Protein AF-I0V8N3-F1 (afdb_monomer)

Radius of gyration: 22.94 Å; Cα contacts (8 Å, |Δi|>4): 683; chains: 1; bounding box: 60×32×67 Å

Sequence (340 aa):
MADTYSPMRELNQLKEFYDTQDDPFAVGFEMPGYGENCYTDPEPELAERLVYFAHANSSGSLYGIWRKDDRDDLATLPVVAAGDEGGLHLVARDFLAFLQLLASLPIDAEPYLGWDFLDVNDGHDPVDNTPYLTWLARTFDLAPVAEWEDLVNAAQEELGREWAAWIHPIVPDAVWSPVHELNQLATLDDSCAGDLATGFCLNRDYGDAGKATNPDLTADLVPFATNHDTATVFALWCRDGGAASADAPVVALGTEEGAHVIARDLREFLEVIAGLTRTGIRCDHTGVVLCDGEPARNHGAFVAWLERAHGLRPATDPATVIATAHTELGAPFATGRLRH

Mean predicted aligned error: 5.92 Å

Secondary structure (DSSP, 8-state):
-PPPS-S-HHHHHHHHHHTT-SS-SSTT-B---TT--SS--S-HHHHHHEEEEEESSTTS-EEEEE--S--S-GGGS-EEEE-TTS-EEEEESSHHHHHHHHHHS-TT-EEEE-SS-EEEE--SPPP--HHHHHHHHHHH-----S-THHHHHHHHHHHHHHHHHHHTTT-GGGSS-SSHHHHHHHHHHHHHTS-SBTTEEE-SSTT--GGGS-GGG-TTEEEEEEETTTTEEEEEE-GGGPPP-TTSPEEEE-TTS-EEEEESSHHHHHHHHHH-SSEEEEEETTEEEEEE-PPPTTHHHHHHHHHHHH-----S-HHHHHHHHHHHHHHHHHHHHTT-

Organism: NCBI:txid882086

Nearest PDB structures (foldseek):
  6m3h-assembly1_A  TM=5.314E-01  e=1.637E+00  Mus musculus
  6tx2-assembly1_A  TM=4.408E-01  e=1.169E+00  Homo sapiens
  6m3i-assembly1_A  TM=4.105E-01  e=1.383E+00  Homo sapiens
  6tx3-assembly1_A  TM=4.194E-01  e=2.049E+00  Homo sapiens
  6m3g-assembly1_A  TM=4.493E-01  e=4.018E+00  Homo sapiens

Foldseek 3Di:
DPDQQDPAPVLSLVVVLVVPDPDDLAAAKAFPGWQPPPDPPPFVLCSVFWIWGITQHDVGKTKTFGCLDDDPHSQQTWIWIADPQGAIAGQARGNLLVLLLRQADFQAWTWDDDLLDIDTDGDHDGDNNVSSQVSSCVPPVDHHDNHSVVRSLVNCLVCVLVVLCSCCVRPVSNAQFNESVLSVVVVLCVVVVHLQFFQKDFDSRWQDLDPQDDPLLRPQWIWTIARNVARKTKTFGRPPVHGGYQQGFIWIAHSARFIFGQARGNLLVLLLRLQHQQWDWHTHNVGIDTHGGHGGPNSVVSQVCSCVSPVHHRDPDSPVRRVVRRVVCVVVSVVSSVPD

Structure (mmCIF, N/CA/C/O backbone):
data_AF-I0V8N3-F1
#
_entry.id   AF-I0V8N3-F1
#
loop_
_atom_site.group_PDB
_atom_site.id
_atom_site.type_symbol
_atom_site.label_atom_id
_atom_site.label_alt_id
_atom_site.label_comp_id
_atom_site.label_asym_id
_atom_site.label_entity_id
_atom_site.label_seq_id
_atom_site.pdbx_PDB_ins_code
_atom_site.Cartn_x
_atom_site.Cartn_y
_atom_site.Cartn_z
_atom_site.occupancy
_atom_site.B_iso_or_equiv
_atom_site.auth_seq_id
_atom_site.auth_comp_id
_atom_site.auth_asym_id
_atom_site.auth_atom_id
_atom_site.pdbx_PDB_model_num
ATOM 1 N N . MET A 1 1 ? -34.101 -5.220 26.177 1.00 43.16 1 MET A N 1
ATOM 2 C CA . MET A 1 1 ? -32.849 -5.813 25.676 1.00 43.16 1 MET A CA 1
ATOM 3 C C . MET A 1 1 ? -32.008 -4.616 25.311 1.00 43.16 1 MET A C 1
ATOM 5 O O . MET A 1 1 ? -32.558 -3.756 24.642 1.00 43.16 1 MET A O 1
ATOM 9 N N . ALA A 1 2 ? -30.821 -4.448 25.896 1.00 49.31 2 ALA A N 1
ATOM 10 C CA . ALA A 1 2 ? -29.946 -3.372 25.445 1.00 49.31 2 ALA A CA 1
ATOM 11 C C . ALA A 1 2 ? -29.667 -3.644 23.964 1.00 49.31 2 ALA A C 1
ATOM 13 O O . ALA A 1 2 ? -29.287 -4.772 23.633 1.00 49.31 2 ALA A O 1
ATOM 14 N N . ASP A 1 3 ? -29.980 -2.684 23.097 1.00 71.88 3 ASP A N 1
ATOM 15 C CA . ASP A 1 3 ? -29.650 -2.797 21.682 1.00 71.88 3 ASP A CA 1
ATOM 16 C C . ASP A 1 3 ? -28.134 -2.975 21.599 1.00 71.88 3 ASP A C 1
ATOM 18 O O . ASP A 1 3 ? -27.364 -2.188 22.146 1.00 71.88 3 ASP A O 1
ATOM 22 N N . THR A 1 4 ? -27.721 -4.113 21.052 1.00 87.75 4 THR A N 1
ATOM 23 C CA . THR A 1 4 ? -26.309 -4.468 20.925 1.00 87.75 4 THR A CA 1
ATOM 24 C C . THR A 1 4 ? -25.682 -3.521 19.906 1.00 87.75 4 THR A C 1
ATOM 26 O O . THR A 1 4 ? -26.260 -3.332 18.839 1.00 87.75 4 THR A O 1
ATOM 29 N N . TYR A 1 5 ? -24.540 -2.915 20.240 1.00 90.25 5 TYR A N 1
ATOM 30 C CA . TYR A 1 5 ? -23.915 -1.872 19.419 1.00 90.25 5 TYR A CA 1
ATOM 31 C C . TYR A 1 5 ? -23.570 -2.369 18.008 1.00 90.25 5 TYR A C 1
ATOM 33 O O . TYR A 1 5 ? -23.795 -1.665 17.034 1.00 90.25 5 TYR A O 1
ATOM 41 N N . SER A 1 6 ? -23.074 -3.601 17.891 1.00 94.06 6 SER A N 1
ATOM 42 C CA . SER A 1 6 ? -22.670 -4.229 16.630 1.00 94.06 6 SER A CA 1
ATOM 43 C C . SER A 1 6 ? -23.018 -5.727 16.617 1.00 94.06 6 SER A C 1
ATOM 45 O O . SER A 1 6 ? -23.108 -6.341 17.681 1.00 94.06 6 SER A O 1
ATOM 47 N N . PRO A 1 7 ? -23.161 -6.388 15.452 1.00 93.94 7 PRO A N 1
ATOM 48 C CA . PRO A 1 7 ? -23.157 -7.853 15.375 1.00 93.94 7 PRO A CA 1
ATOM 49 C C . PRO A 1 7 ? -21.837 -8.502 15.845 1.00 93.94 7 PRO A C 1
ATOM 51 O O . PRO A 1 7 ? -21.821 -9.699 16.128 1.00 93.94 7 PRO A O 1
ATOM 54 N N . MET A 1 8 ? -20.738 -7.744 15.948 1.00 95.19 8 MET A N 1
ATOM 55 C CA . MET A 1 8 ? -19.424 -8.244 16.370 1.00 95.19 8 MET A CA 1
ATOM 56 C C . MET A 1 8 ? -19.260 -8.248 17.881 1.00 95.19 8 MET A C 1
ATOM 58 O O . MET A 1 8 ? -19.313 -7.201 18.528 1.00 95.19 8 MET A O 1
ATOM 62 N N . ARG A 1 9 ? -18.982 -9.418 18.457 1.00 96.00 9 ARG A N 1
ATOM 63 C CA . ARG A 1 9 ? -18.757 -9.561 19.899 1.00 96.00 9 ARG A CA 1
ATOM 64 C C . ARG A 1 9 ? -17.601 -8.681 20.380 1.00 96.00 9 ARG A C 1
ATOM 66 O O . ARG A 1 9 ? -17.758 -7.972 21.367 1.00 96.00 9 ARG A O 1
ATOM 73 N N . GLU A 1 10 ? -16.472 -8.728 19.694 1.00 97.75 10 GLU A N 1
ATOM 74 C CA . GLU A 1 10 ? -15.232 -8.048 20.060 1.00 97.75 10 GLU A CA 1
ATOM 75 C C . GLU A 1 10 ? -15.426 -6.527 20.048 1.00 97.75 10 GLU A C 1
ATOM 77 O O . GLU A 1 10 ? -15.013 -5.837 20.979 1.00 97.75 10 GLU A O 1
ATOM 82 N N . LEU A 1 11 ? -16.141 -6.009 19.045 1.00 97.06 11 LEU A N 1
ATOM 83 C CA . LEU A 1 11 ? -16.477 -4.590 18.949 1.00 97.06 11 LEU A CA 1
ATOM 84 C C . LEU A 1 11 ? -17.453 -4.151 20.051 1.00 97.06 11 LEU A C 1
ATOM 86 O O . LEU A 1 11 ? -17.311 -3.058 20.591 1.00 97.06 11 LEU A O 1
ATOM 90 N N . ASN A 1 12 ? -18.400 -5.008 20.448 1.00 97.31 12 ASN A N 1
ATOM 91 C CA . ASN A 1 12 ? -19.242 -4.733 21.617 1.00 97.31 12 ASN A CA 1
ATOM 92 C C . ASN A 1 12 ? -18.424 -4.695 22.913 1.00 97.31 12 ASN A C 1
ATOM 94 O O . ASN A 1 12 ? -18.664 -3.832 23.746 1.00 97.31 12 ASN A O 1
ATOM 98 N N . GLN A 1 13 ? -17.438 -5.585 23.077 1.00 97.94 13 GLN A N 1
ATOM 99 C CA . GLN A 1 13 ? -16.550 -5.559 24.244 1.00 97.94 13 GLN A CA 1
ATOM 100 C C . GLN A 1 13 ? -15.705 -4.279 24.280 1.00 97.94 13 GLN A C 1
ATOM 102 O O . GLN A 1 13 ? -15.517 -3.712 25.356 1.00 97.94 13 GLN A O 1
ATOM 107 N N . LEU A 1 14 ? -15.223 -3.809 23.122 1.00 97.69 14 LEU A N 1
ATOM 108 C CA . LEU A 1 14 ? -14.544 -2.516 23.013 1.00 97.69 14 LEU A CA 1
ATOM 109 C C . LEU A 1 14 ? -15.484 -1.367 23.390 1.00 97.69 14 LEU A C 1
ATOM 111 O O . LEU A 1 14 ? -15.098 -0.509 24.178 1.00 97.69 14 LEU A O 1
ATOM 115 N N . LYS A 1 15 ? -16.724 -1.372 22.885 1.00 97.00 15 LYS A N 1
ATOM 116 C CA . LYS A 1 15 ? -17.722 -0.343 23.200 1.00 97.00 15 LYS A CA 1
ATOM 117 C C . LYS A 1 15 ? -18.076 -0.316 24.687 1.00 97.00 15 LYS A C 1
ATOM 119 O O . LYS A 1 15 ? -18.137 0.756 25.277 1.00 97.00 15 LYS A O 1
ATOM 124 N N . GLU A 1 16 ? -18.261 -1.481 25.305 1.00 97.06 16 GLU A N 1
ATOM 125 C CA . GLU A 1 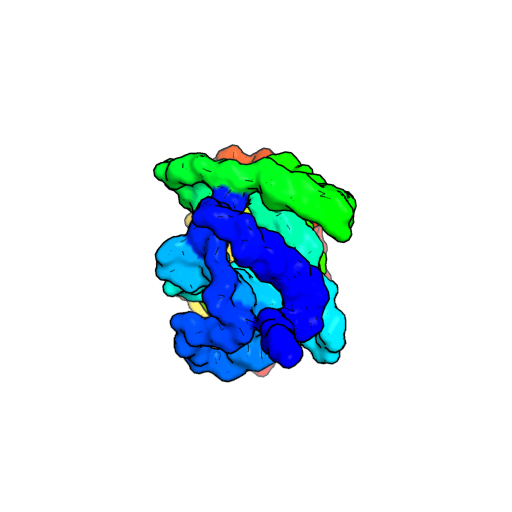16 ? -18.492 -1.603 26.749 1.00 97.06 16 GLU A CA 1
ATOM 126 C C . GLU A 1 16 ? -17.316 -1.046 27.559 1.00 97.06 16 GLU A C 1
ATOM 128 O O . GLU A 1 16 ? -17.536 -0.373 28.562 1.00 97.06 16 GLU A O 1
ATOM 133 N N . PHE A 1 17 ? -16.073 -1.296 27.132 1.00 97.69 17 PHE A N 1
ATOM 134 C CA . PHE A 1 17 ? -14.898 -0.691 27.756 1.00 97.69 17 PHE A CA 1
ATOM 135 C C . PHE A 1 17 ? -14.881 0.833 27.569 1.00 97.69 17 PHE A C 1
ATOM 137 O O . PHE A 1 17 ? -14.747 1.553 28.560 1.00 97.69 17 PHE A O 1
ATOM 144 N N . TYR A 1 18 ? -15.064 1.312 26.336 1.00 96.69 18 TYR A N 1
ATOM 145 C CA . TYR A 1 18 ? -15.093 2.733 25.978 1.00 96.69 18 TYR A CA 1
ATOM 146 C C . TYR A 1 18 ? -16.122 3.502 26.818 1.00 96.69 18 TYR A C 1
ATOM 148 O O . TYR A 1 18 ? -15.787 4.515 27.418 1.00 96.69 18 TYR A O 1
ATOM 156 N N . ASP A 1 19 ? -17.329 2.956 26.986 1.00 96.00 19 ASP A N 1
ATOM 157 C CA . ASP A 1 19 ? -18.414 3.576 27.763 1.00 96.00 19 ASP A CA 1
ATOM 158 C C . ASP A 1 19 ? -18.150 3.655 29.277 1.00 96.00 19 ASP A C 1
ATOM 160 O O . ASP A 1 19 ? -18.916 4.286 30.007 1.00 96.00 19 ASP A O 1
ATOM 164 N N . THR A 1 20 ? -17.093 3.002 29.770 1.00 96.31 20 THR A N 1
ATOM 165 C CA . THR A 1 20 ? -16.658 3.107 31.173 1.00 96.31 20 THR A CA 1
ATOM 166 C C . THR A 1 20 ? -15.523 4.102 31.389 1.00 96.31 20 THR A C 1
ATOM 168 O O . THR A 1 20 ? -15.142 4.315 32.541 1.00 96.31 20 THR A O 1
ATOM 171 N N . GLN A 1 21 ? -14.970 4.681 30.320 1.00 95.44 21 GLN A N 1
ATOM 172 C CA . GLN A 1 21 ? -13.902 5.670 30.413 1.00 95.44 21 GLN A CA 1
ATOM 173 C C . GLN A 1 21 ? -14.490 7.086 30.452 1.00 95.44 21 GLN A C 1
ATOM 175 O O . GLN A 1 21 ? -15.426 7.394 29.717 1.00 95.44 21 GLN A O 1
ATOM 180 N N . ASP A 1 22 ? -13.928 7.944 31.305 1.00 91.69 22 ASP A N 1
ATOM 181 C CA . ASP A 1 22 ? -14.254 9.379 31.331 1.00 91.69 22 ASP A CA 1
ATOM 182 C C . ASP A 1 22 ? -13.416 10.171 30.304 1.00 91.69 22 ASP A C 1
ATOM 184 O O . ASP A 1 22 ? -13.866 11.203 29.808 1.00 91.69 22 ASP A O 1
ATOM 188 N N . ASP A 1 23 ? -12.224 9.663 29.971 1.00 90.81 23 ASP A N 1
ATOM 189 C CA . ASP A 1 23 ? -11.248 10.254 29.051 1.00 90.81 23 ASP A CA 1
ATOM 190 C C . ASP A 1 23 ? -10.956 9.296 27.874 1.00 90.81 23 ASP A C 1
ATOM 192 O O . ASP A 1 23 ? -11.064 8.072 28.032 1.00 90.81 23 ASP A O 1
ATOM 196 N N . PRO A 1 24 ? -10.564 9.808 26.690 1.00 91.12 24 PRO A N 1
ATOM 197 C CA . PRO A 1 24 ? -10.167 8.962 25.568 1.00 91.12 24 PRO A CA 1
ATOM 198 C C . PRO A 1 24 ? -8.890 8.177 25.895 1.00 91.12 24 PRO A C 1
ATOM 200 O O . PRO A 1 24 ? -7.971 8.698 26.517 1.00 91.12 24 PRO A O 1
ATOM 203 N N . PHE A 1 25 ? -8.804 6.926 25.434 1.00 94.88 25 PHE A N 1
ATOM 204 C CA . PHE A 1 25 ? -7.599 6.093 25.581 1.00 94.88 25 PHE A CA 1
ATOM 205 C C . PHE A 1 25 ? -6.673 6.132 24.355 1.00 94.88 25 PHE A C 1
ATOM 207 O O . PHE A 1 25 ? -5.568 5.595 24.406 1.00 94.88 25 PHE A O 1
ATOM 214 N N . ALA A 1 26 ? -7.135 6.736 23.259 1.00 95.12 26 ALA A N 1
ATOM 215 C CA . ALA A 1 26 ? -6.383 7.015 22.043 1.00 95.12 26 ALA A CA 1
ATOM 216 C C . ALA A 1 26 ? -6.852 8.373 21.504 1.00 95.12 26 ALA A C 1
ATOM 218 O O . ALA A 1 26 ? -8.052 8.662 21.515 1.00 95.12 26 ALA A O 1
ATOM 219 N N . VAL A 1 27 ? -5.916 9.220 21.079 1.00 95.38 27 VAL A N 1
ATOM 220 C CA . VAL A 1 27 ? -6.226 10.582 20.633 1.00 95.38 27 VAL A CA 1
ATOM 221 C C . VAL A 1 27 ? -7.107 10.529 19.381 1.00 95.38 27 VAL A C 1
ATOM 223 O O . VAL A 1 27 ? -6.810 9.800 18.439 1.00 95.38 27 VAL A O 1
ATOM 226 N N . GLY A 1 28 ? -8.219 11.270 19.395 1.00 92.81 28 GLY A N 1
ATOM 227 C CA . GLY A 1 28 ? -9.154 11.357 18.268 1.00 92.81 28 GLY A CA 1
ATOM 228 C C . GLY A 1 28 ? -10.059 10.132 18.055 1.00 92.81 28 GLY A C 1
ATOM 229 O O . GLY A 1 28 ? -10.941 10.178 17.201 1.00 92.81 28 GLY A O 1
ATOM 230 N N . PHE A 1 29 ? -9.897 9.057 18.836 1.00 95.50 29 PHE A N 1
ATOM 231 C CA . PHE A 1 29 ? -10.725 7.857 18.715 1.00 95.50 29 PHE A CA 1
ATOM 232 C C . PHE A 1 29 ? -12.090 8.025 19.398 1.00 95.50 29 PHE A C 1
ATOM 234 O O . PHE A 1 29 ? -12.182 8.209 20.616 1.00 95.50 29 PHE A O 1
ATOM 241 N N . GLU A 1 30 ? -13.170 7.874 18.631 1.00 94.62 30 GLU A N 1
ATOM 242 C CA . GLU A 1 30 ? -14.547 7.966 19.133 1.00 94.62 30 GLU A CA 1
ATOM 243 C C . GLU A 1 30 ? -15.452 6.884 18.532 1.00 94.62 30 GLU A C 1
ATOM 245 O O . GLU A 1 30 ? -15.240 6.431 17.411 1.00 94.62 30 GLU A O 1
ATOM 250 N N . MET A 1 31 ? -16.499 6.476 19.257 1.00 93.88 31 MET A N 1
ATOM 251 C CA . MET A 1 31 ? -17.431 5.421 18.821 1.00 93.88 31 MET A CA 1
ATOM 252 C C . MET A 1 31 ? -18.892 5.917 18.769 1.00 93.88 31 MET A C 1
ATOM 254 O O . MET A 1 31 ? -19.702 5.499 19.605 1.00 93.88 31 MET A O 1
ATOM 258 N N . PRO A 1 32 ? -19.260 6.795 17.811 1.00 83.38 32 PRO A N 1
ATOM 259 C CA . PRO A 1 32 ? -20.585 7.428 17.764 1.00 83.38 32 PRO A CA 1
ATOM 260 C C . PRO A 1 32 ? -21.725 6.451 17.427 1.00 83.38 32 PRO A C 1
ATOM 262 O O . PRO A 1 32 ? -22.757 6.481 18.095 1.00 83.38 32 PRO A O 1
ATOM 265 N N . GLY A 1 33 ? -21.525 5.528 16.476 1.00 84.44 33 GLY A N 1
ATOM 266 C CA . GLY A 1 33 ? -22.542 4.554 16.063 1.00 84.44 33 GLY A CA 1
ATOM 267 C C . GLY A 1 33 ? -22.034 3.555 15.018 1.00 84.44 33 GLY A C 1
ATOM 268 O O . GLY A 1 33 ? -21.265 3.913 14.131 1.00 84.44 33 GLY A O 1
ATOM 269 N N . TYR A 1 34 ? -22.438 2.286 15.126 1.00 89.44 34 TYR A N 1
ATOM 270 C CA . TYR A 1 34 ? -22.055 1.242 14.168 1.00 89.44 34 TYR A CA 1
ATOM 271 C C . TYR A 1 34 ? -22.863 1.361 12.874 1.00 89.44 34 TYR A C 1
ATOM 273 O O . TYR A 1 34 ? -24.094 1.343 12.906 1.00 89.44 34 TYR A O 1
ATOM 281 N N . GLY A 1 35 ? -22.176 1.440 11.734 1.00 83.88 35 GLY A N 1
ATOM 282 C CA . GLY A 1 35 ? -22.799 1.646 10.426 1.00 83.88 35 GLY A CA 1
ATOM 283 C C . GLY A 1 35 ? -23.469 3.014 10.279 1.00 83.88 35 GLY A C 1
ATOM 284 O O . GLY A 1 35 ? -24.226 3.224 9.331 1.00 83.88 35 GLY A O 1
ATOM 285 N N . GLU A 1 36 ? -23.231 3.939 11.215 1.00 77.81 36 GLU A N 1
ATOM 286 C CA . GLU A 1 36 ? -23.659 5.321 11.056 1.00 77.81 36 GLU A CA 1
ATOM 287 C C . GLU A 1 36 ? -22.715 6.003 10.070 1.00 77.81 36 GLU A C 1
ATOM 289 O O . GLU A 1 36 ? -21.577 6.352 10.383 1.00 77.81 36 GLU A O 1
ATOM 294 N N . ASN A 1 37 ? -23.203 6.166 8.844 1.00 62.59 37 ASN A N 1
ATOM 295 C CA . ASN A 1 37 ? -22.492 6.883 7.801 1.00 62.59 37 ASN A CA 1
ATOM 296 C C . ASN A 1 37 ? -22.381 8.366 8.178 1.00 62.59 37 ASN A C 1
ATOM 298 O O . ASN A 1 37 ? -23.353 9.120 8.102 1.00 62.59 37 ASN A O 1
ATOM 302 N N . CYS A 1 38 ? -21.185 8.785 8.577 1.00 53.34 38 CYS A N 1
ATOM 303 C CA . CYS A 1 38 ? -20.824 10.191 8.777 1.00 53.34 38 CYS A CA 1
ATOM 304 C C . CYS A 1 38 ? -20.415 10.865 7.457 1.00 53.34 38 CYS A C 1
ATOM 306 O O . CYS A 1 38 ? -20.539 12.084 7.340 1.00 53.34 38 CYS A O 1
ATOM 308 N N . TYR A 1 39 ? -20.064 10.078 6.432 1.00 58.72 39 TYR A N 1
ATOM 309 C CA . TYR A 1 39 ? -19.976 10.518 5.040 1.00 58.72 39 TYR A CA 1
ATOM 310 C C . TYR A 1 39 ? -21.195 10.073 4.241 1.00 58.72 39 TYR A C 1
ATOM 312 O O . TYR A 1 39 ? -21.707 8.967 4.389 1.00 58.72 39 TYR A O 1
ATOM 320 N N . THR A 1 40 ? -21.650 10.929 3.328 1.00 55.31 40 THR A N 1
ATOM 321 C CA . THR A 1 40 ? -22.438 10.433 2.197 1.00 55.31 40 THR A CA 1
ATOM 322 C C . THR A 1 40 ? -21.430 9.802 1.242 1.00 55.31 40 THR A C 1
ATOM 324 O O . THR A 1 40 ? -20.862 10.526 0.429 1.00 55.31 40 THR A O 1
ATOM 327 N N . ASP A 1 41 ? -21.132 8.507 1.402 1.00 59.25 41 ASP A N 1
ATOM 328 C CA . ASP A 1 41 ? -20.242 7.798 0.475 1.00 59.25 41 ASP A CA 1
ATOM 329 C C . ASP A 1 41 ? -20.770 8.014 -0.956 1.00 59.25 41 ASP A C 1
ATOM 331 O O . ASP A 1 41 ? -21.941 7.709 -1.220 1.00 59.25 41 ASP A O 1
ATOM 335 N N . PRO A 1 42 ? -19.976 8.597 -1.872 1.00 56.75 42 PRO A N 1
ATOM 336 C CA . PRO A 1 42 ? -20.463 8.911 -3.211 1.00 56.75 42 PRO A CA 1
ATOM 337 C C . PRO A 1 42 ? -20.678 7.649 -4.059 1.00 56.75 42 PRO A C 1
ATOM 339 O O . PRO A 1 42 ? -21.526 7.670 -4.951 1.00 56.75 42 PRO A O 1
ATOM 342 N N . GLU A 1 43 ? -19.969 6.556 -3.745 1.00 72.19 43 GLU A N 1
ATOM 343 C CA . GLU A 1 43 ? -19.976 5.309 -4.513 1.00 72.19 43 GLU A CA 1
ATOM 344 C C . GLU A 1 43 ? -20.734 4.186 -3.770 1.00 72.19 43 GLU A C 1
ATOM 346 O O . GLU A 1 43 ? -20.303 3.756 -2.692 1.00 72.19 43 GLU A O 1
ATOM 351 N N . PRO A 1 44 ? -21.854 3.675 -4.320 1.00 75.31 44 PRO A N 1
ATOM 352 C CA . PRO A 1 44 ? -22.638 2.589 -3.723 1.00 75.31 44 PRO A CA 1
ATOM 353 C C . PRO A 1 44 ? -21.818 1.336 -3.392 1.00 75.31 44 PRO A C 1
ATOM 355 O O . PRO A 1 44 ? -22.053 0.690 -2.373 1.00 75.31 44 PRO A O 1
ATOM 358 N N . GLU A 1 45 ? -20.832 1.012 -4.225 1.00 80.62 45 GLU A N 1
ATOM 359 C CA . GLU A 1 45 ? -19.955 -0.146 -4.077 1.00 80.62 45 GLU A CA 1
ATOM 360 C C . GLU A 1 45 ? -19.099 -0.078 -2.801 1.00 80.62 45 GLU A C 1
ATOM 362 O O . GLU A 1 45 ? -18.819 -1.119 -2.198 1.00 80.62 45 GLU A O 1
ATOM 367 N N . LEU A 1 46 ? -18.716 1.128 -2.354 1.00 83.38 46 LEU A N 1
ATOM 368 C CA . LEU A 1 46 ? -18.031 1.326 -1.071 1.00 83.38 46 LEU A CA 1
ATOM 369 C C . LEU A 1 46 ? -18.991 1.095 0.089 1.00 83.38 46 LEU A C 1
ATOM 371 O O . LEU A 1 46 ? -18.680 0.319 0.989 1.00 83.38 46 LEU A O 1
ATOM 375 N N . ALA A 1 47 ? -20.177 1.705 0.034 1.00 79.94 47 ALA A N 1
ATOM 376 C CA . 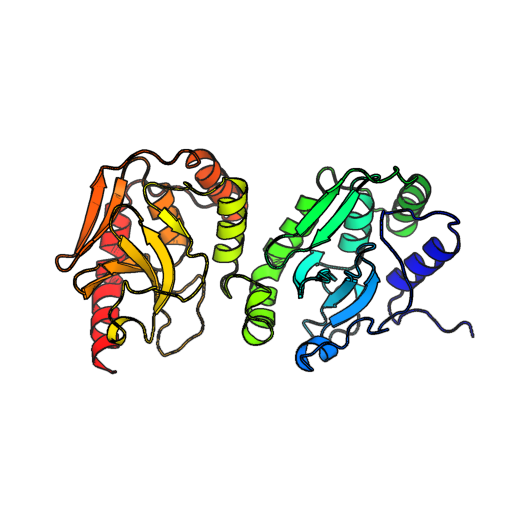ALA A 1 47 ? -21.183 1.600 1.088 1.00 79.94 47 ALA A CA 1
ATOM 377 C C . ALA A 1 47 ? -21.672 0.153 1.307 1.00 79.94 47 ALA A C 1
ATOM 379 O O . ALA A 1 47 ? -22.068 -0.219 2.410 1.00 79.94 47 ALA A O 1
ATOM 380 N N . GLU A 1 48 ? -21.633 -0.695 0.275 1.00 84.19 48 GLU A N 1
ATOM 381 C CA . GLU A 1 48 ? -21.962 -2.121 0.396 1.00 84.19 48 GLU A CA 1
ATOM 382 C C . GLU A 1 48 ? -20.880 -2.942 1.122 1.00 84.19 48 GLU A C 1
ATOM 384 O O . GLU A 1 48 ? -21.174 -3.998 1.698 1.00 84.19 48 GLU A O 1
ATOM 389 N N . ARG A 1 49 ? -19.622 -2.489 1.078 1.00 90.06 49 ARG A N 1
ATOM 390 C CA . ARG A 1 49 ? -18.442 -3.282 1.454 1.00 90.06 49 ARG A CA 1
ATOM 391 C C . ARG A 1 49 ? -17.651 -2.705 2.624 1.00 90.06 49 ARG A C 1
ATOM 393 O O . ARG A 1 49 ? -16.897 -3.460 3.231 1.00 90.06 49 ARG A O 1
ATOM 400 N N . LEU A 1 50 ? -17.824 -1.435 2.967 1.00 91.69 50 LEU A N 1
ATOM 401 C CA . LEU A 1 50 ? -17.212 -0.789 4.123 1.00 91.69 50 LEU A CA 1
ATOM 402 C C . LEU A 1 50 ? -18.278 -0.516 5.178 1.00 91.69 50 LEU A C 1
ATOM 404 O O . LEU A 1 50 ? -19.271 0.156 4.922 1.00 91.69 50 LEU A O 1
ATOM 408 N N . VAL A 1 51 ? -18.072 -1.055 6.379 1.00 92.25 51 VAL A N 1
ATOM 409 C CA . VAL A 1 51 ? -18.957 -0.802 7.522 1.00 92.25 51 VAL A CA 1
ATOM 410 C C . VAL A 1 51 ? -18.185 -0.044 8.586 1.00 92.25 51 VAL A C 1
ATOM 412 O O . VAL A 1 51 ? -17.382 -0.635 9.313 1.00 92.25 51 VAL A O 1
ATOM 415 N N . TYR A 1 52 ? -18.418 1.265 8.661 1.00 93.44 52 TYR A N 1
ATOM 416 C CA . TYR A 1 52 ? -17.761 2.143 9.625 1.00 93.44 52 TYR A CA 1
ATOM 417 C C . TYR A 1 52 ? -18.237 1.882 11.054 1.00 93.44 52 TYR A C 1
ATOM 419 O O . TYR A 1 52 ? -19.398 1.540 11.290 1.00 93.44 52 TYR A O 1
ATOM 427 N N . PHE A 1 53 ? -17.330 2.020 12.017 1.00 94.88 53 PHE A N 1
ATOM 428 C CA . PHE A 1 53 ? -17.636 1.765 13.426 1.00 94.88 53 PHE A CA 1
ATOM 429 C C . PHE A 1 53 ? -16.961 2.721 14.412 1.00 94.88 53 PHE A C 1
ATOM 431 O O . PHE A 1 53 ? -17.294 2.687 15.594 1.00 94.88 53 PHE A O 1
ATOM 438 N N . ALA A 1 54 ? -16.010 3.546 13.980 1.00 95.12 54 ALA A N 1
ATOM 439 C CA . ALA A 1 54 ? -15.350 4.509 14.854 1.00 95.12 54 ALA A CA 1
ATOM 440 C C . ALA A 1 54 ? -14.793 5.690 14.055 1.00 95.12 54 ALA A C 1
ATOM 442 O O . ALA A 1 54 ? -14.521 5.557 12.864 1.00 95.12 54 ALA A O 1
ATOM 443 N N . HIS A 1 55 ? -14.589 6.819 14.727 1.00 95.00 55 HIS A N 1
ATOM 444 C CA . HIS A 1 55 ? -13.723 7.889 14.249 1.00 95.00 55 HIS A CA 1
ATOM 445 C C . HIS A 1 55 ? -12.262 7.496 14.474 1.00 95.00 55 HIS A C 1
ATOM 447 O O . HIS A 1 55 ? -11.910 6.930 15.513 1.00 95.00 55 HIS A O 1
ATOM 453 N N . ALA A 1 56 ? -11.428 7.783 13.482 1.00 94.69 56 ALA A N 1
ATOM 454 C CA . ALA A 1 56 ? -9.988 7.626 13.555 1.00 94.69 56 ALA A CA 1
ATOM 455 C C . ALA A 1 56 ? -9.307 8.868 14.127 1.00 94.69 56 ALA A C 1
ATOM 457 O O . ALA A 1 56 ? -8.301 8.722 14.811 1.00 94.69 56 ALA A O 1
ATOM 458 N N . ASN A 1 57 ? -9.848 10.061 13.871 1.00 93.50 57 ASN A N 1
ATOM 459 C CA . ASN A 1 57 ? -9.293 11.317 14.359 1.00 93.50 57 ASN A CA 1
ATOM 460 C C . ASN A 1 57 ? -10.376 12.396 14.540 1.00 93.50 57 ASN A C 1
ATOM 462 O O . ASN A 1 57 ? -11.555 12.190 14.239 1.00 93.50 57 ASN A O 1
ATOM 466 N N . SER A 1 58 ? -9.955 13.572 15.006 1.00 89.88 58 SER A N 1
ATOM 467 C CA . SER A 1 58 ? -10.843 14.716 15.234 1.00 89.88 58 SER A CA 1
ATOM 468 C C . SER A 1 58 ? -11.283 15.473 13.968 1.00 89.88 58 SER A C 1
ATOM 470 O O . SER A 1 58 ? -12.228 16.265 14.038 1.00 89.88 58 SER A O 1
ATOM 472 N N . SER A 1 59 ? -10.638 15.251 12.814 1.00 88.94 59 SER A N 1
ATOM 473 C CA . SER A 1 59 ? -10.977 15.925 11.549 1.00 88.94 59 SER A CA 1
ATOM 474 C C . SER A 1 59 ? -12.137 15.261 10.800 1.00 88.94 59 SER A C 1
ATOM 476 O O . SER A 1 59 ? -12.788 15.904 9.977 1.00 88.94 59 SER A O 1
ATOM 478 N N . GLY A 1 60 ? -12.471 14.020 11.165 1.00 88.69 60 GLY A N 1
ATOM 479 C CA . GLY A 1 60 ? -13.606 13.276 10.621 1.00 88.69 60 GLY A CA 1
ATOM 480 C C . GLY A 1 60 ? -13.221 11.969 9.940 1.00 88.69 60 GLY A C 1
ATOM 481 O O . GLY A 1 60 ? -14.100 11.293 9.418 1.00 88.69 60 GLY A O 1
ATOM 482 N N . SER A 1 61 ? -11.944 11.583 9.961 1.00 92.94 61 SER A N 1
ATOM 483 C CA . SER A 1 61 ? -11.513 10.281 9.455 1.00 92.94 61 SER A CA 1
ATOM 484 C C . SER A 1 61 ? -12.161 9.129 10.229 1.00 92.94 61 SER A C 1
ATOM 486 O O . SER A 1 61 ? -12.474 9.265 11.412 1.00 92.94 61 SER A O 1
ATOM 488 N N . LEU A 1 62 ? -12.325 7.967 9.593 1.00 94.00 62 LEU A N 1
ATOM 489 C CA . LEU A 1 62 ? -13.084 6.828 10.120 1.00 94.00 62 LEU A CA 1
ATOM 490 C C . LEU A 1 62 ? -12.302 5.522 10.099 1.00 94.00 62 LEU A C 1
ATOM 492 O O . LEU A 1 62 ? -11.472 5.297 9.229 1.00 94.00 62 LEU A O 1
ATOM 496 N N . TYR A 1 63 ? -12.665 4.606 10.990 1.00 96.25 63 TYR A N 1
ATOM 497 C CA . TYR A 1 63 ? -12.345 3.190 10.870 1.00 96.25 63 TYR A CA 1
ATOM 498 C C . TYR A 1 63 ? -13.566 2.399 10.411 1.00 96.25 63 TYR A C 1
ATOM 500 O O . TYR A 1 63 ? -14.680 2.582 10.918 1.00 96.25 63 TYR A O 1
ATOM 508 N N . GLY A 1 64 ? -13.349 1.479 9.474 1.00 94.94 64 GLY A N 1
ATOM 509 C CA . GLY A 1 64 ? -14.381 0.598 8.945 1.00 94.94 64 GLY A CA 1
ATOM 510 C C . GLY A 1 64 ? -13.887 -0.812 8.670 1.00 94.94 64 GLY A C 1
ATOM 511 O O . GLY A 1 64 ? -12.704 -1.054 8.458 1.00 94.94 64 GLY A O 1
ATOM 512 N N . ILE A 1 65 ? -14.813 -1.764 8.689 1.00 95.88 65 ILE A N 1
ATOM 513 C CA . ILE A 1 65 ? -14.542 -3.159 8.343 1.00 95.88 65 ILE A CA 1
ATOM 514 C C . ILE A 1 65 ? -14.732 -3.333 6.846 1.00 95.88 65 ILE A C 1
ATOM 516 O O . ILE A 1 65 ? -15.804 -3.033 6.317 1.00 95.88 65 ILE A O 1
ATOM 520 N N . TRP A 1 66 ? -13.721 -3.882 6.182 1.00 96.19 66 TRP A N 1
ATOM 521 C CA . TRP A 1 66 ? -13.805 -4.259 4.783 1.00 96.19 66 TRP A CA 1
ATOM 522 C C . TRP A 1 66 ? -14.388 -5.663 4.626 1.00 96.19 66 TRP A C 1
ATOM 524 O O . TRP A 1 66 ? -13.743 -6.683 4.870 1.00 96.19 66 TRP A O 1
ATOM 534 N N . ARG A 1 67 ? -15.634 -5.726 4.158 1.00 94.81 67 ARG A N 1
ATOM 535 C CA . ARG A 1 67 ? -16.350 -6.953 3.794 1.00 94.81 67 ARG A CA 1
ATOM 536 C C . ARG A 1 67 ? -15.862 -7.493 2.456 1.00 94.81 67 ARG A C 1
ATOM 538 O O . ARG A 1 67 ? -16.608 -7.550 1.480 1.00 94.81 67 ARG A O 1
ATOM 545 N N . LYS A 1 68 ? -14.591 -7.897 2.410 1.00 92.31 68 LYS A N 1
ATOM 546 C CA . LYS A 1 68 ? -13.945 -8.436 1.203 1.00 92.31 68 LYS A CA 1
ATOM 547 C C . LYS A 1 68 ? -14.645 -9.690 0.663 1.00 92.31 68 LYS A C 1
ATOM 549 O O . LYS A 1 68 ? -14.685 -9.919 -0.542 1.00 92.31 68 LYS A O 1
ATOM 554 N N . ASP A 1 69 ? -15.293 -10.453 1.541 1.00 91.81 69 ASP A N 1
ATOM 555 C CA . ASP A 1 69 ? -16.110 -11.619 1.210 1.00 91.81 69 ASP A CA 1
ATOM 556 C C . ASP A 1 69 ? -17.361 -11.724 2.108 1.00 91.81 69 ASP A C 1
ATOM 558 O O . ASP A 1 69 ? -17.606 -10.872 2.965 1.00 91.81 69 ASP A O 1
ATOM 562 N N . ASP A 1 70 ? -18.176 -12.757 1.875 1.00 90.12 70 ASP A N 1
ATOM 563 C CA . ASP A 1 70 ? -19.488 -12.946 2.512 1.00 90.12 70 ASP A CA 1
ATOM 564 C C . ASP A 1 70 ? -19.425 -13.686 3.861 1.00 90.12 70 ASP A C 1
ATOM 566 O O . ASP A 1 70 ? -20.436 -14.231 4.310 1.00 90.12 70 ASP A O 1
ATOM 570 N N . ARG A 1 71 ? -18.257 -13.779 4.514 1.00 91.81 71 ARG A N 1
ATOM 571 C CA . ARG A 1 71 ? -18.167 -14.478 5.804 1.00 91.81 71 ARG A CA 1
ATOM 572 C C . ARG A 1 71 ? -18.986 -13.767 6.887 1.00 91.81 71 ARG A C 1
ATOM 574 O O . ARG A 1 71 ? -18.982 -12.542 6.992 1.00 91.81 71 ARG A O 1
ATOM 581 N N . ASP A 1 72 ? -19.632 -14.564 7.736 1.00 89.56 72 ASP A N 1
ATOM 582 C CA . ASP A 1 72 ? -20.441 -14.055 8.852 1.00 89.56 72 ASP A CA 1
ATOM 583 C C . ASP A 1 72 ? -19.579 -13.510 10.002 1.00 89.56 72 ASP A C 1
ATOM 585 O O . ASP A 1 72 ? -20.003 -12.620 10.739 1.00 89.56 72 ASP A O 1
ATOM 589 N N . ASP A 1 73 ? -18.368 -14.051 10.172 1.00 94.88 73 ASP A N 1
ATOM 590 C CA . ASP A 1 73 ? -17.454 -13.643 11.237 1.00 94.88 73 ASP A CA 1
ATOM 591 C C . ASP A 1 73 ? -16.692 -12.369 10.855 1.00 94.88 73 ASP A C 1
ATOM 593 O O . ASP A 1 73 ? -15.566 -12.406 10.343 1.00 94.88 73 ASP A O 1
ATOM 597 N N . LEU A 1 74 ? -17.339 -11.233 11.113 1.00 95.19 74 LEU A N 1
ATOM 598 C CA . LEU A 1 74 ? -16.806 -9.912 10.801 1.00 95.19 74 LEU A CA 1
ATOM 599 C C . LEU A 1 74 ? -15.545 -9.553 11.608 1.00 95.19 74 LEU A C 1
ATOM 601 O O . LEU A 1 74 ? -14.798 -8.680 11.183 1.00 95.19 74 LEU A O 1
ATOM 605 N N . ALA A 1 75 ? -15.262 -10.217 12.736 1.00 96.75 75 ALA A N 1
ATOM 606 C CA . ALA A 1 75 ? -14.041 -9.959 13.506 1.00 96.75 75 ALA A CA 1
ATOM 607 C C . ALA A 1 75 ? -12.776 -10.455 12.794 1.00 96.75 75 ALA A C 1
ATOM 609 O O . ALA A 1 75 ? -11.683 -9.962 13.064 1.00 96.75 75 ALA A O 1
ATOM 610 N N . THR A 1 76 ? -12.929 -11.392 11.855 1.00 96.75 76 THR A N 1
ATOM 611 C CA . THR A 1 76 ? -11.838 -11.901 11.008 1.00 96.75 76 THR A CA 1
ATOM 612 C C . THR A 1 76 ? -11.652 -11.106 9.717 1.00 96.75 76 THR A C 1
ATOM 614 O O . THR A 1 76 ? -10.845 -11.498 8.873 1.00 96.75 76 THR A O 1
ATOM 617 N N . LEU A 1 77 ? -12.442 -10.047 9.521 1.00 97.56 77 LEU A N 1
ATOM 618 C CA . LEU A 1 77 ? -12.341 -9.188 8.352 1.00 97.56 77 LEU A CA 1
ATOM 619 C C . LEU A 1 77 ? -11.378 -8.024 8.601 1.00 97.56 77 LEU A C 1
ATOM 621 O O . LEU A 1 77 ? -11.259 -7.565 9.740 1.00 97.56 77 LEU A O 1
ATOM 625 N N . PRO A 1 78 ? -10.727 -7.514 7.543 1.00 98.12 78 PRO A N 1
ATOM 626 C CA . PRO A 1 78 ? -9.744 -6.455 7.687 1.00 98.12 78 PRO A CA 1
ATOM 627 C C . PRO A 1 78 ? -10.379 -5.122 8.073 1.00 98.12 78 PRO A C 1
ATOM 629 O O . PRO A 1 78 ? -11.543 -4.854 7.762 1.00 98.12 78 PRO A O 1
ATOM 632 N N . VAL A 1 79 ? -9.582 -4.268 8.709 1.00 98.00 79 VAL A N 1
ATOM 633 C CA . VAL A 1 79 ? -9.964 -2.902 9.068 1.00 98.00 79 VAL A CA 1
ATOM 634 C C . VAL A 1 79 ? -9.247 -1.914 8.157 1.00 98.00 79 VAL A C 1
ATOM 636 O O . VAL A 1 79 ? -8.048 -2.035 7.891 1.00 98.00 79 VAL A O 1
ATOM 639 N N . VAL A 1 80 ? -10.008 -0.931 7.694 1.00 96.19 80 VAL A N 1
ATOM 640 C CA . VAL A 1 80 ? -9.591 0.168 6.828 1.00 96.19 80 VAL A CA 1
ATOM 641 C C . VAL A 1 80 ? -9.749 1.475 7.595 1.00 96.19 80 VAL A C 1
ATOM 643 O O . VAL A 1 80 ? -10.732 1.653 8.316 1.00 96.19 80 VAL A O 1
ATOM 646 N N . ALA A 1 81 ? -8.796 2.383 7.430 1.00 94.88 81 ALA A N 1
ATOM 647 C CA . ALA A 1 81 ? -8.911 3.774 7.828 1.00 94.88 81 ALA A CA 1
ATOM 648 C C . ALA A 1 81 ? -9.285 4.617 6.601 1.00 94.88 81 ALA A C 1
ATOM 650 O O . ALA A 1 81 ? -8.601 4.562 5.580 1.00 94.88 81 ALA A O 1
ATOM 651 N N . ALA A 1 82 ? -10.379 5.364 6.689 1.00 91.94 82 ALA A N 1
ATOM 652 C CA . ALA A 1 82 ? -10.859 6.264 5.653 1.00 91.94 82 ALA A CA 1
ATOM 653 C C . ALA A 1 82 ? -10.588 7.712 6.064 1.00 91.94 82 ALA A C 1
ATOM 655 O O . ALA A 1 82 ? -11.131 8.184 7.062 1.00 91.94 82 ALA A O 1
ATOM 656 N N . GLY A 1 83 ? -9.733 8.391 5.306 1.00 90.12 83 GLY A N 1
ATOM 657 C CA . GLY A 1 83 ? -9.383 9.790 5.497 1.00 90.12 83 GLY A CA 1
ATOM 658 C C . GLY A 1 83 ? -10.526 10.721 5.124 1.00 90.12 83 GLY A C 1
ATOM 659 O O . GLY A 1 83 ? -11.219 10.503 4.131 1.00 90.12 83 GLY A O 1
ATOM 660 N N . ASP A 1 84 ? -10.679 11.805 5.875 1.00 86.38 84 ASP A N 1
ATOM 661 C CA . ASP A 1 84 ? -11.614 12.889 5.565 1.00 86.38 84 ASP A CA 1
ATOM 662 C C . ASP A 1 84 ? -11.225 13.679 4.308 1.00 86.38 84 ASP A C 1
ATOM 664 O O . ASP A 1 84 ? -12.067 14.358 3.714 1.00 86.38 84 ASP A O 1
ATOM 668 N N . GLU A 1 85 ? -9.975 13.532 3.864 1.00 84.38 85 GLU A N 1
ATOM 669 C CA . GLU A 1 85 ? -9.499 14.008 2.568 1.00 84.38 85 GLU A CA 1
ATOM 670 C C . GLU A 1 85 ? -9.751 13.018 1.422 1.00 84.38 85 GLU A C 1
ATOM 672 O O . GLU A 1 85 ? -9.677 13.447 0.278 1.00 84.38 85 GLU A O 1
ATOM 677 N N . GLY A 1 86 ? -10.103 11.753 1.698 1.00 80.69 86 GLY A N 1
ATOM 678 C CA . GLY A 1 86 ? -10.511 10.748 0.702 1.00 80.69 86 GLY A CA 1
ATOM 679 C C . GLY A 1 86 ? -9.633 9.493 0.588 1.00 80.69 86 GLY A C 1
ATOM 680 O O . GLY A 1 86 ? -10.060 8.522 -0.038 1.00 80.69 86 GLY A O 1
ATOM 681 N N . GLY A 1 87 ? -8.444 9.463 1.199 1.00 85.56 87 GLY A N 1
ATOM 682 C CA . GLY A 1 87 ? -7.572 8.280 1.165 1.00 85.56 87 GLY A CA 1
ATOM 683 C C . GLY A 1 87 ? -8.143 7.082 1.926 1.00 85.56 87 GLY A C 1
ATOM 684 O O . GLY A 1 87 ? -8.783 7.245 2.964 1.00 85.56 87 GLY A O 1
ATOM 685 N N . LEU A 1 88 ? -7.910 5.864 1.426 1.00 91.31 88 LEU A N 1
ATOM 686 C CA . LEU A 1 88 ? -8.403 4.626 2.040 1.00 91.31 88 LEU A CA 1
ATOM 687 C C . LEU A 1 88 ? -7.242 3.663 2.300 1.00 91.31 88 LEU A C 1
ATOM 689 O O . LEU A 1 88 ? -6.673 3.074 1.381 1.00 91.31 88 LEU A O 1
ATOM 693 N N . HIS A 1 89 ? -6.933 3.456 3.576 1.00 92.31 89 HIS A N 1
ATOM 694 C CA . HIS A 1 89 ? -5.741 2.738 4.017 1.00 92.31 89 HIS A CA 1
ATOM 695 C C . HIS A 1 89 ? -6.113 1.435 4.704 1.00 92.31 89 HIS A C 1
ATOM 697 O O . HIS A 1 89 ? -6.854 1.429 5.682 1.00 92.31 89 HIS A O 1
ATOM 703 N N . LEU A 1 90 ? -5.575 0.313 4.235 1.00 95.38 90 LEU A N 1
ATOM 704 C CA . LEU A 1 90 ? -5.680 -0.948 4.962 1.00 95.38 90 LEU A CA 1
ATOM 705 C C . LEU A 1 90 ? -4.771 -0.895 6.201 1.00 95.38 90 LEU A C 1
ATOM 707 O O . LEU A 1 90 ? -3.553 -0.821 6.050 1.00 95.38 90 LEU A O 1
ATOM 711 N N . VAL A 1 91 ? -5.350 -0.953 7.406 1.00 97.19 91 VAL A N 1
ATOM 712 C CA . VAL A 1 91 ? -4.611 -0.728 8.668 1.00 97.19 91 VAL A CA 1
ATOM 713 C C . VAL A 1 91 ? -4.487 -1.956 9.560 1.00 97.19 91 VAL A C 1
ATOM 715 O O . VAL A 1 91 ? -3.593 -2.019 10.398 1.00 97.19 91 VAL A O 1
ATOM 718 N N . ALA A 1 92 ? -5.358 -2.952 9.396 1.00 98.25 92 ALA A N 1
ATOM 719 C CA . ALA A 1 92 ? -5.253 -4.204 10.135 1.00 98.25 92 ALA A CA 1
ATOM 720 C C . ALA A 1 92 ? -5.867 -5.366 9.354 1.00 98.25 92 ALA A C 1
ATOM 722 O O . ALA A 1 92 ? -6.878 -5.207 8.673 1.00 98.25 92 ALA A O 1
ATOM 723 N N . ARG A 1 93 ? -5.285 -6.561 9.487 1.00 97.88 93 ARG A N 1
ATOM 724 C CA . ARG A 1 93 ? -5.774 -7.776 8.809 1.00 97.88 93 ARG A CA 1
ATOM 725 C C . ARG A 1 93 ? -7.069 -8.344 9.401 1.00 97.88 93 ARG A C 1
ATOM 727 O O . ARG A 1 93 ? -7.787 -9.067 8.721 1.00 97.88 93 ARG A O 1
ATOM 734 N N . ASP A 1 94 ? -7.335 -8.035 10.667 1.00 98.12 94 ASP A N 1
ATOM 735 C CA . ASP A 1 94 ? -8.489 -8.481 11.441 1.00 98.12 94 ASP A CA 1
ATOM 736 C C . ASP A 1 94 ? -8.755 -7.496 12.598 1.00 98.12 94 ASP A C 1
ATOM 738 O O . ASP A 1 94 ? -7.967 -6.575 12.850 1.00 98.12 94 ASP A O 1
ATOM 742 N N . PHE A 1 95 ? -9.868 -7.673 13.314 1.00 98.31 95 PHE A N 1
ATOM 743 C CA . PHE A 1 95 ? -10.252 -6.759 14.389 1.00 98.31 95 PHE A CA 1
ATOM 744 C C . PHE A 1 95 ? -9.330 -6.843 15.618 1.00 98.31 95 PHE A C 1
ATOM 746 O O . PHE A 1 95 ? -9.154 -5.852 16.322 1.00 98.31 95 PHE A O 1
ATOM 753 N N . LEU A 1 96 ? -8.697 -7.990 15.885 1.00 98.44 96 LEU A N 1
ATOM 754 C CA . LEU A 1 96 ? -7.759 -8.123 17.005 1.00 98.44 96 LEU A CA 1
ATOM 755 C C . LEU A 1 96 ? -6.450 -7.378 16.725 1.00 98.44 96 LEU A C 1
ATOM 757 O O . LEU A 1 96 ? -5.937 -6.688 17.606 1.00 98.44 96 LEU A O 1
ATOM 761 N N . ALA A 1 97 ? -5.949 -7.457 15.491 1.00 98.56 97 ALA A N 1
ATOM 762 C CA . ALA A 1 97 ? -4.829 -6.653 15.022 1.00 98.56 97 ALA A CA 1
ATOM 763 C C . ALA A 1 97 ? -5.158 -5.152 15.084 1.00 98.56 97 ALA A C 1
ATOM 765 O O . ALA A 1 97 ? -4.298 -4.362 15.457 1.00 98.56 97 ALA A O 1
ATOM 766 N N . PHE A 1 98 ? -6.409 -4.757 14.823 1.00 98.62 98 PHE A N 1
ATOM 767 C CA . PHE A 1 98 ? -6.857 -3.374 15.011 1.00 98.62 98 PHE A CA 1
ATOM 768 C C . PHE A 1 98 ? -6.849 -2.934 16.487 1.00 98.62 98 PHE A C 1
ATOM 770 O O . PHE A 1 98 ? -6.363 -1.851 16.805 1.00 98.62 98 PHE A O 1
ATOM 777 N N . LEU A 1 99 ? -7.312 -3.774 17.421 1.00 98.56 99 LEU A N 1
ATOM 778 C CA . LEU A 1 99 ? -7.191 -3.466 18.854 1.00 98.56 99 LEU A CA 1
ATOM 779 C C . LEU A 1 99 ? -5.720 -3.302 19.270 1.00 98.56 99 LEU A C 1
ATOM 781 O O . LEU A 1 99 ? -5.376 -2.416 20.057 1.00 98.56 99 LEU A O 1
ATOM 785 N N . GLN A 1 100 ? -4.843 -4.143 18.724 1.00 98.38 100 GLN A N 1
ATOM 786 C CA . GLN A 1 100 ? -3.406 -4.051 18.952 1.00 98.38 100 GLN A CA 1
ATOM 787 C C . GLN A 1 100 ? -2.800 -2.781 18.334 1.00 98.38 100 GLN A C 1
ATOM 789 O O . GLN A 1 100 ? -1.924 -2.176 18.951 1.00 98.38 100 GLN A O 1
ATOM 794 N N . LEU A 1 101 ? -3.296 -2.339 17.174 1.00 98.38 101 LEU A N 1
ATOM 795 C CA . LEU A 1 101 ? -2.902 -1.082 16.537 1.00 98.38 101 LEU A CA 1
ATOM 796 C C . LEU A 1 101 ? -3.207 0.102 17.457 1.00 98.38 101 LEU A C 1
ATOM 798 O O . LEU A 1 101 ? -2.291 0.842 17.799 1.00 98.38 101 LEU A O 1
ATOM 802 N N . LEU A 1 102 ? -4.442 0.214 17.960 1.00 97.81 102 LEU A N 1
ATOM 803 C CA . LEU A 1 102 ? -4.823 1.279 18.901 1.00 97.81 102 LEU A CA 1
ATOM 804 C C . LEU A 1 102 ? -3.951 1.299 20.168 1.00 97.81 102 LEU A C 1
ATOM 806 O O . LEU A 1 102 ? -3.715 2.357 20.738 1.00 97.81 102 LEU A O 1
ATOM 810 N N . ALA A 1 103 ? -3.465 0.137 20.616 1.00 97.69 103 ALA A N 1
ATOM 811 C CA . ALA A 1 103 ? -2.579 0.042 21.779 1.00 97.69 103 ALA A CA 1
ATOM 812 C C . ALA A 1 103 ? -1.153 0.532 21.500 1.00 97.69 103 ALA A C 1
ATOM 814 O O . ALA A 1 103 ? -0.431 0.852 22.444 1.00 97.69 103 ALA A O 1
ATOM 815 N N . SER A 1 104 ? -0.748 0.506 20.232 1.00 97.75 104 SER A N 1
ATOM 816 C CA . SER A 1 104 ? 0.627 0.745 19.787 1.00 97.75 104 SER A CA 1
ATOM 817 C C . SER A 1 104 ? 0.831 2.157 19.236 1.00 97.75 104 SER A C 1
ATOM 819 O O . SER A 1 104 ? 1.973 2.581 19.091 1.00 97.75 104 SER A O 1
ATOM 821 N N . LEU A 1 105 ? -0.251 2.889 18.947 1.00 96.38 105 LEU A N 1
ATOM 822 C CA . LEU A 1 105 ? -0.179 4.297 18.559 1.00 96.38 105 LEU A CA 1
ATOM 823 C C . LEU A 1 105 ? 0.415 5.156 19.695 1.00 96.38 105 LEU A C 1
ATOM 825 O O . LEU A 1 105 ? 0.174 4.864 20.875 1.00 96.38 105 LEU A O 1
ATOM 829 N N . PRO A 1 106 ? 1.159 6.230 19.368 1.00 96.12 106 PRO A N 1
ATOM 830 C CA . PRO A 1 106 ? 1.622 7.186 20.368 1.00 96.12 106 PRO A CA 1
ATOM 831 C C . PRO A 1 106 ? 0.452 7.796 21.148 1.00 96.12 106 PRO A C 1
ATOM 833 O O . PRO A 1 106 ? -0.606 8.090 20.598 1.00 96.12 106 PRO A O 1
ATOM 836 N N . ILE A 1 107 ? 0.644 8.002 22.451 1.00 95.94 107 ILE A N 1
ATOM 837 C CA . ILE A 1 107 ? -0.414 8.499 23.348 1.00 95.94 107 ILE A CA 1
ATOM 838 C C . ILE A 1 107 ? -0.715 9.994 23.178 1.00 95.94 107 ILE A C 1
ATOM 840 O O . ILE A 1 107 ? -1.661 10.498 23.770 1.00 95.94 107 ILE A O 1
ATOM 844 N N . ASP A 1 108 ? 0.105 10.711 22.424 1.00 95.81 108 ASP A N 1
ATOM 845 C CA . ASP A 1 108 ? 0.050 12.152 22.182 1.00 95.81 108 ASP A CA 1
ATOM 846 C C . ASP A 1 108 ? -0.071 12.486 20.687 1.00 95.81 108 ASP A C 1
ATOM 848 O O . ASP A 1 108 ? 0.209 13.614 20.275 1.00 95.81 108 ASP A O 1
ATOM 852 N N . ALA A 1 109 ? -0.498 11.509 19.880 1.00 94.69 109 ALA A N 1
ATOM 853 C CA . ALA A 1 109 ? -0.702 11.668 18.449 1.00 94.69 109 ALA A CA 1
ATOM 854 C C . ALA A 1 109 ? -2.012 11.018 17.988 1.00 94.69 109 ALA A C 1
ATOM 856 O O . ALA A 1 109 ? -2.412 9.969 18.497 1.00 94.69 109 ALA A O 1
ATOM 857 N N . GLU A 1 110 ? -2.666 11.632 17.004 1.00 94.00 110 GLU A N 1
ATOM 858 C CA . GLU A 1 110 ? -3.821 11.048 16.312 1.00 94.00 110 GLU A CA 1
ATOM 859 C C . GLU A 1 110 ? -3.438 10.590 14.895 1.00 94.00 110 GLU A C 1
ATOM 861 O O . GLU A 1 110 ? -2.512 11.147 14.303 1.00 94.00 110 GLU A O 1
ATOM 866 N N . PRO A 1 111 ? -4.144 9.608 14.312 1.00 94.75 111 PRO A N 1
ATOM 867 C CA . PRO A 1 111 ? -3.986 9.244 12.908 1.00 94.75 111 PRO A CA 1
ATOM 868 C C . PRO A 1 111 ? -4.139 10.439 11.957 1.00 94.75 111 PRO A C 1
ATOM 870 O O . PRO A 1 111 ? -5.108 11.201 12.032 1.00 94.75 111 PRO A O 1
ATOM 873 N N . TYR A 1 112 ? -3.211 10.553 11.011 1.00 92.88 112 TYR A N 1
ATOM 874 C CA . TYR A 1 112 ? -3.207 11.547 9.946 1.00 92.88 112 TYR A CA 1
ATOM 875 C C . TYR A 1 112 ? -3.264 10.843 8.590 1.00 92.88 112 TYR A C 1
ATOM 877 O O . TYR A 1 112 ? -2.334 10.137 8.198 1.00 92.88 112 TYR A O 1
ATOM 885 N N . LEU A 1 113 ? -4.398 10.997 7.905 1.00 91.12 113 LEU A N 1
ATOM 886 C CA . LEU A 1 113 ? -4.742 10.241 6.703 1.00 91.12 113 LEU A CA 1
ATOM 887 C C . LEU A 1 113 ? -4.837 11.182 5.504 1.00 91.12 113 LEU A C 1
ATOM 889 O O . LEU A 1 113 ? -5.793 11.949 5.392 1.00 91.12 113 LEU A O 1
ATOM 893 N N . GLY A 1 114 ? -3.866 11.094 4.601 1.00 86.56 114 GLY A N 1
ATOM 894 C CA . GLY A 1 114 ? -3.940 11.719 3.284 1.00 86.56 114 GLY A CA 1
ATOM 895 C C . GLY A 1 114 ? -4.434 10.742 2.223 1.00 86.56 114 GLY A C 1
ATOM 896 O O . GLY A 1 114 ? -4.771 9.596 2.521 1.00 86.56 114 GLY A O 1
ATOM 897 N N . TRP A 1 115 ? -4.436 11.184 0.966 1.00 83.38 115 TRP A N 1
ATOM 898 C CA . TRP A 1 115 ? -4.765 10.337 -0.188 1.00 83.38 115 TRP A CA 1
ATOM 899 C C . TRP A 1 115 ? -3.824 9.136 -0.332 1.00 83.38 115 TRP A C 1
ATOM 901 O O . TRP A 1 115 ? -4.276 8.020 -0.562 1.00 83.38 115 TRP A O 1
ATOM 911 N N . ASP A 1 116 ? -2.527 9.367 -0.154 1.00 77.88 116 ASP A N 1
ATOM 912 C CA . ASP A 1 116 ? -1.437 8.432 -0.442 1.00 77.88 116 ASP A CA 1
ATOM 913 C C . ASP A 1 116 ? -0.601 8.057 0.791 1.00 77.88 116 ASP A C 1
ATOM 915 O O . ASP A 1 116 ? 0.276 7.198 0.698 1.00 77.88 116 ASP A O 1
ATOM 919 N N . PHE A 1 117 ? -0.894 8.635 1.959 1.00 84.31 117 PHE A N 1
ATOM 920 C CA . PHE A 1 117 ? -0.166 8.354 3.194 1.00 84.31 117 PHE A CA 1
ATOM 921 C C . PHE A 1 117 ? -1.082 8.102 4.397 1.00 84.31 117 PHE A C 1
ATOM 923 O O . PHE A 1 117 ? -2.175 8.661 4.522 1.00 84.31 117 PHE A O 1
ATOM 930 N N . LEU A 1 118 ? -0.558 7.295 5.316 1.00 90.38 118 LEU A N 1
ATOM 931 C CA . LEU A 1 118 ? -1.041 7.087 6.674 1.00 90.38 118 LEU A CA 1
ATOM 932 C C . LEU A 1 118 ? 0.138 7.362 7.608 1.00 90.38 118 LEU A C 1
ATOM 934 O O . LEU A 1 118 ? 1.157 6.678 7.529 1.00 90.38 118 LEU A O 1
ATOM 938 N N . ASP A 1 119 ? -0.017 8.353 8.473 1.00 92.31 119 ASP A N 1
ATOM 939 C CA . ASP A 1 119 ? 0.971 8.742 9.479 1.00 92.31 119 ASP A CA 1
ATOM 940 C C . ASP A 1 119 ? 0.249 9.096 10.791 1.00 92.31 119 ASP A C 1
ATOM 942 O O . ASP A 1 119 ? -0.961 8.888 10.935 1.00 92.31 119 ASP A O 1
ATOM 946 N N . VAL A 1 120 ? 0.977 9.647 11.753 1.00 93.62 120 VAL A N 1
ATOM 947 C CA . VAL A 1 120 ? 0.444 10.203 12.993 1.00 93.62 120 VAL A CA 1
ATOM 948 C C . VAL A 1 120 ? 0.788 11.689 13.091 1.00 93.62 120 VAL A C 1
ATOM 950 O O . VAL A 1 120 ? 1.903 12.114 12.800 1.00 93.62 120 VAL A O 1
ATOM 953 N N . ASN A 1 121 ? -0.183 12.504 13.495 1.00 91.94 121 ASN A N 1
ATOM 954 C CA . ASN A 1 121 ? 0.016 13.921 13.777 1.00 91.94 121 ASN A CA 1
ATOM 955 C C . ASN A 1 121 ? 0.272 14.098 15.275 1.00 91.94 121 ASN A C 1
ATOM 957 O O . ASN A 1 121 ? -0.616 13.822 16.085 1.00 91.94 121 ASN A O 1
ATOM 961 N N . ASP A 1 122 ? 1.485 14.523 15.624 1.00 86.00 122 ASP A N 1
ATOM 962 C CA . ASP A 1 122 ? 1.929 14.709 17.002 1.00 86.00 122 ASP A CA 1
ATOM 963 C C . ASP A 1 122 ? 1.528 16.077 17.587 1.00 86.00 122 ASP A C 1
ATOM 965 O O . ASP A 1 122 ? 1.002 16.967 16.914 1.00 86.00 122 ASP A O 1
ATOM 969 N N . GLY A 1 123 ? 1.788 16.250 18.885 1.00 83.12 123 GLY A N 1
ATOM 970 C CA . GLY A 1 123 ? 1.607 17.531 19.569 1.00 83.12 123 GLY A CA 1
ATOM 971 C C . GLY A 1 123 ? 0.275 17.693 20.296 1.00 83.12 123 GLY A C 1
ATOM 972 O O . GLY A 1 123 ? -0.065 18.816 20.687 1.00 83.12 123 GLY A O 1
ATOM 973 N N . HIS A 1 124 ? -0.447 16.597 20.526 1.00 89.94 124 HIS A N 1
ATOM 974 C CA . HIS A 1 124 ? -1.666 16.587 21.331 1.00 89.94 124 HIS A CA 1
ATOM 975 C C . HIS A 1 124 ? -1.322 16.342 22.800 1.00 89.94 124 HIS A C 1
ATOM 977 O O . HIS A 1 124 ? -0.224 15.907 23.150 1.00 89.94 124 HIS A 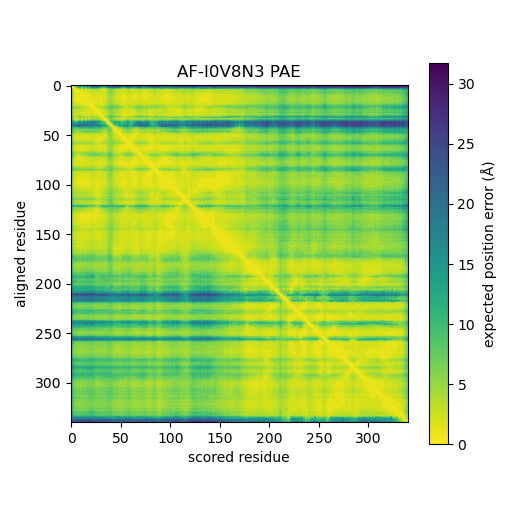O 1
ATOM 983 N N . ASP A 1 125 ? -2.257 16.651 23.697 1.00 91.38 125 ASP A N 1
ATOM 984 C CA . ASP A 1 125 ? -2.066 16.327 25.109 1.00 91.38 125 ASP A CA 1
ATOM 985 C C . ASP A 1 125 ? -2.045 14.792 25.281 1.00 91.38 125 ASP A C 1
ATOM 987 O O . 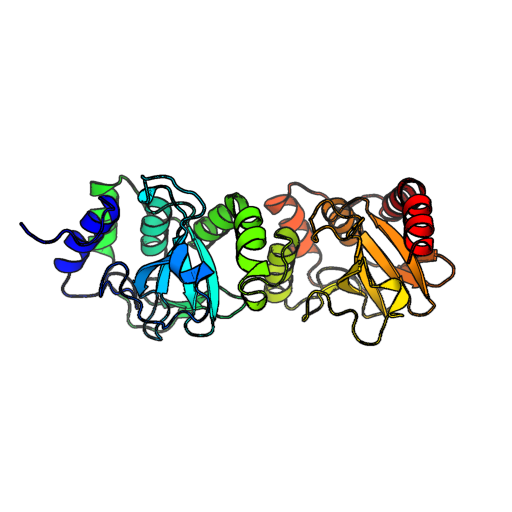ASP A 1 125 ? -2.968 14.125 24.805 1.00 91.38 125 ASP A O 1
ATOM 991 N N . PRO A 1 126 ? -1.030 14.216 25.960 1.00 94.06 126 PRO A N 1
ATOM 992 C CA . PRO A 1 126 ? -0.941 12.772 26.138 1.00 94.06 126 PRO A CA 1
ATOM 993 C C . PRO A 1 126 ? -2.155 12.206 26.881 1.00 94.06 126 PRO A C 1
ATOM 995 O O . PRO A 1 126 ? -2.520 12.707 27.949 1.00 94.06 126 PRO A O 1
ATOM 998 N N . VAL A 1 127 ? -2.727 11.117 26.370 1.00 94.94 127 VAL A N 1
ATOM 999 C CA . VAL A 1 127 ? -3.814 10.381 27.032 1.00 94.94 127 VAL A CA 1
ATOM 1000 C C . VAL A 1 127 ? -3.288 9.281 27.959 1.00 94.94 127 VAL A C 1
ATOM 1002 O O . VAL A 1 127 ? -2.205 8.731 27.753 1.00 94.94 127 VAL A O 1
ATOM 1005 N N . ASP A 1 128 ? -4.065 8.913 28.984 1.00 95.81 128 ASP A N 1
ATOM 1006 C CA . ASP A 1 128 ? -3.771 7.726 29.799 1.00 95.81 128 ASP A CA 1
ATOM 1007 C C . ASP A 1 128 ? -4.356 6.466 29.147 1.00 95.81 128 ASP A C 1
ATOM 1009 O O . ASP A 1 128 ? -5.519 6.113 29.349 1.00 95.81 128 ASP A O 1
ATOM 1013 N N . ASN A 1 129 ? -3.529 5.745 28.390 1.00 96.69 129 ASN A N 1
ATOM 1014 C CA . ASN A 1 129 ? -3.928 4.480 27.771 1.00 96.69 129 ASN A CA 1
ATOM 1015 C C . ASN A 1 129 ? -3.772 3.254 28.701 1.00 96.69 129 ASN A C 1
ATOM 1017 O O . ASN A 1 129 ? -4.102 2.132 28.306 1.00 96.69 129 ASN A O 1
ATOM 1021 N N . THR A 1 130 ? -3.320 3.419 29.951 1.00 98.06 130 THR A N 1
ATOM 1022 C CA . THR A 1 130 ? -3.079 2.303 30.889 1.00 98.06 130 THR A CA 1
ATOM 1023 C C . THR A 1 130 ? -4.318 1.424 31.132 1.00 98.06 130 THR A C 1
ATOM 1025 O O . THR A 1 130 ? -4.181 0.188 31.162 1.00 98.06 130 THR A O 1
ATOM 1028 N N . PRO A 1 131 ? -5.537 1.988 31.302 1.00 98.31 131 PRO A N 1
ATOM 1029 C CA . PRO A 1 131 ? -6.753 1.190 31.441 1.00 98.31 131 PRO A CA 1
ATOM 1030 C C . PRO A 1 131 ? -7.022 0.322 30.210 1.00 98.31 131 PRO A C 1
ATOM 1032 O O . PRO A 1 131 ? -7.354 -0.857 30.362 1.00 98.31 131 PRO A O 1
ATOM 1035 N N . TYR A 1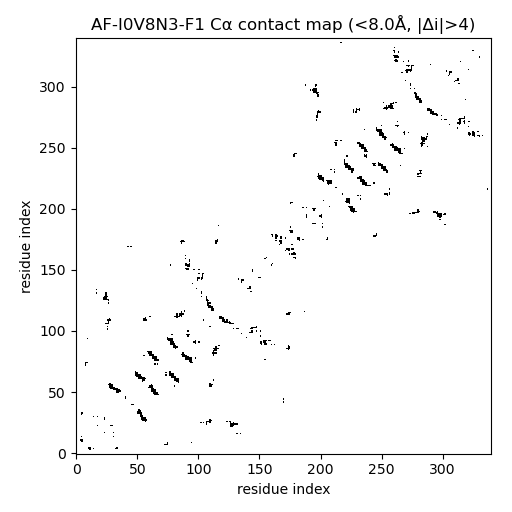 132 ? -6.804 0.870 29.010 1.00 98.44 132 TYR A N 1
ATOM 1036 C CA . TYR A 1 132 ? -6.982 0.156 27.748 1.00 98.44 132 TYR A CA 1
ATOM 1037 C C . TYR A 1 132 ? -5.993 -0.999 27.613 1.00 98.44 132 TYR A C 1
ATOM 1039 O O . TYR A 1 132 ? -6.410 -2.133 27.391 1.00 98.44 132 TYR A O 1
ATOM 1047 N N . LEU A 1 133 ? -4.704 -0.760 27.871 1.00 98.56 133 LEU A N 1
ATOM 1048 C CA . LEU A 1 133 ? -3.679 -1.809 27.848 1.00 98.56 133 LEU A CA 1
ATOM 1049 C C . LEU A 1 133 ? -3.992 -2.940 28.842 1.00 98.56 133 LEU A C 1
ATOM 1051 O O . LEU A 1 133 ? -3.838 -4.123 28.536 1.00 98.56 133 LEU A O 1
ATOM 1055 N N . THR A 1 134 ? -4.484 -2.588 30.034 1.00 98.56 134 THR A N 1
ATOM 1056 C CA . THR A 1 134 ? -4.887 -3.572 31.049 1.00 98.56 134 THR A CA 1
ATOM 1057 C C . THR A 1 134 ? -6.099 -4.387 30.600 1.00 98.56 134 THR A C 1
ATOM 1059 O O . THR A 1 134 ? -6.139 -5.602 30.814 1.00 98.56 134 THR A O 1
ATOM 1062 N N . TRP A 1 135 ? -7.102 -3.734 30.012 1.00 98.62 135 TRP A N 1
ATOM 1063 C CA . TRP A 1 135 ? -8.291 -4.391 29.478 1.00 98.62 135 TRP A CA 1
ATOM 1064 C C . TRP A 1 135 ? -7.944 -5.315 28.307 1.00 98.62 135 TRP A C 1
ATOM 1066 O O . TRP A 1 135 ? -8.387 -6.465 28.299 1.00 98.62 135 TRP A O 1
ATOM 1076 N N . LEU A 1 136 ? -7.102 -4.854 27.382 1.00 98.56 136 LEU A N 1
ATOM 1077 C CA . LEU A 1 136 ? -6.666 -5.584 26.197 1.00 98.56 136 LEU A CA 1
ATOM 1078 C C . LEU A 1 136 ? -5.932 -6.877 26.578 1.00 98.56 136 LEU A C 1
ATOM 1080 O O . LEU A 1 136 ? -6.319 -7.963 26.140 1.00 98.56 136 LEU A O 1
ATOM 1084 N N . ALA A 1 137 ? -4.960 -6.784 27.490 1.00 98.56 137 ALA A N 1
ATOM 1085 C CA . ALA A 1 137 ? -4.222 -7.942 27.988 1.00 98.56 137 ALA A CA 1
ATOM 1086 C C . ALA A 1 137 ? -5.130 -8.944 28.721 1.00 98.56 137 ALA A C 1
ATOM 1088 O O . ALA A 1 137 ? -4.998 -10.153 28.558 1.00 98.56 137 ALA A O 1
ATOM 1089 N N . ARG A 1 138 ? -6.088 -8.469 29.526 1.00 98.50 138 ARG A N 1
ATOM 1090 C CA . ARG A 1 138 ? -6.993 -9.358 30.279 1.00 98.50 138 ARG A CA 1
ATOM 1091 C C . ARG A 1 138 ? -8.060 -10.021 29.413 1.00 98.50 138 ARG A C 1
ATOM 1093 O O . ARG A 1 138 ? -8.484 -11.127 29.740 1.00 98.50 138 ARG A O 1
ATOM 1100 N N . THR A 1 139 ? -8.534 -9.329 28.380 1.00 98.38 139 THR A N 1
ATOM 1101 C CA . THR A 1 139 ? -9.683 -9.763 27.572 1.00 98.38 139 THR A CA 1
ATOM 1102 C C . THR A 1 139 ? -9.247 -10.601 26.377 1.00 98.38 139 THR A C 1
ATOM 1104 O O . THR A 1 139 ? -9.915 -11.585 26.063 1.00 98.38 139 THR A O 1
ATOM 1107 N N . PHE A 1 140 ? -8.124 -10.241 25.749 1.00 98.00 140 PHE A N 1
ATOM 1108 C CA . PHE A 1 140 ? -7.664 -10.838 24.494 1.00 98.00 140 PHE A CA 1
ATOM 1109 C C . PHE A 1 140 ? -6.251 -11.431 24.559 1.00 98.00 140 PHE A C 1
ATOM 1111 O O . PHE A 1 140 ? -5.828 -12.034 23.580 1.00 98.00 140 PHE A O 1
ATOM 1118 N N . ASP A 1 141 ? -5.537 -11.294 25.685 1.00 98.31 141 ASP A N 1
ATOM 1119 C CA . ASP A 1 141 ? -4.124 -11.701 25.817 1.00 98.31 141 ASP A CA 1
ATOM 1120 C C . ASP A 1 141 ? -3.212 -11.011 24.782 1.00 98.31 141 ASP A C 1
ATOM 1122 O O . ASP A 1 141 ? -2.254 -11.582 24.267 1.00 98.31 141 ASP A O 1
ATOM 1126 N N . LEU A 1 142 ? -3.542 -9.755 24.459 1.00 98.12 142 LEU A N 1
ATOM 1127 C CA . LEU A 1 142 ? -2.809 -8.919 23.512 1.00 98.12 142 LEU A CA 1
ATOM 1128 C C . LEU A 1 142 ? -1.990 -7.850 24.243 1.00 98.12 142 LEU A C 1
ATOM 1130 O O . LEU A 1 142 ? -2.389 -7.330 25.286 1.00 98.12 142 LEU A O 1
ATOM 1134 N N . ALA A 1 143 ? -0.845 -7.507 23.659 1.00 97.75 143 ALA A N 1
ATOM 1135 C CA . ALA A 1 143 ? 0.066 -6.463 24.117 1.00 97.75 143 ALA A CA 1
ATOM 1136 C C . ALA A 1 143 ? 0.432 -5.552 22.933 1.00 97.75 143 ALA A C 1
ATOM 1138 O O . ALA A 1 143 ? 0.406 -6.031 21.797 1.00 97.75 143 ALA A O 1
ATOM 1139 N N . PRO A 1 144 ? 0.782 -4.276 23.163 1.00 97.56 144 PRO A N 1
ATOM 1140 C CA . PRO A 1 144 ? 1.223 -3.395 22.087 1.00 97.56 144 PRO A CA 1
ATOM 1141 C C . PRO A 1 144 ? 2.489 -3.935 21.413 1.00 97.56 144 PRO A C 1
ATOM 1143 O O . PRO A 1 144 ? 3.293 -4.636 22.040 1.00 97.56 144 PRO A O 1
ATOM 1146 N N . VAL A 1 145 ? 2.654 -3.607 20.135 1.00 96.88 145 VAL A N 1
ATOM 1147 C CA . VAL A 1 145 ? 3.912 -3.813 19.409 1.00 96.88 145 VAL A CA 1
ATOM 1148 C C . VAL A 1 145 ? 4.827 -2.600 19.597 1.00 96.88 145 VAL A C 1
ATOM 1150 O O . VAL A 1 145 ? 4.401 -1.577 20.125 1.00 96.88 145 VAL A O 1
ATOM 1153 N N . ALA A 1 146 ? 6.104 -2.738 19.232 1.00 94.31 146 ALA A N 1
ATOM 1154 C CA . ALA A 1 146 ? 7.070 -1.647 19.367 1.00 94.31 146 ALA A CA 1
ATOM 1155 C C . ALA A 1 146 ? 6.806 -0.521 18.358 1.00 94.31 146 ALA A C 1
ATOM 1157 O O . ALA A 1 146 ? 6.790 0.638 18.751 1.00 94.31 146 ALA A O 1
ATOM 1158 N N . GLU A 1 147 ? 6.560 -0.889 17.099 1.00 93.69 147 GLU A N 1
ATOM 1159 C CA . GLU A 1 147 ? 6.288 0.029 15.992 1.00 93.69 147 GLU A CA 1
ATOM 1160 C C . GLU A 1 147 ? 4.897 -0.305 15.440 1.00 93.69 147 GLU A C 1
ATOM 1162 O O . GLU A 1 147 ? 4.638 -1.442 15.034 1.00 93.69 147 GLU A O 1
ATOM 1167 N N . TRP A 1 148 ? 3.964 0.646 15.481 1.00 95.81 148 TRP A N 1
ATOM 1168 C CA . TRP A 1 148 ? 2.579 0.418 15.046 1.00 95.81 148 TRP A CA 1
ATOM 1169 C C . TRP A 1 148 ? 2.503 0.132 13.541 1.00 95.81 148 TRP A C 1
ATOM 1171 O O . TRP A 1 148 ? 1.642 -0.630 13.090 1.00 95.81 148 TRP A O 1
ATOM 1181 N N . GLU A 1 149 ? 3.452 0.678 12.784 1.00 93.81 149 GLU A N 1
ATOM 1182 C CA . GLU A 1 149 ? 3.638 0.476 11.356 1.00 93.81 149 GLU A CA 1
ATOM 1183 C C . GLU A 1 149 ? 3.824 -1.006 11.026 1.00 93.81 149 GLU A C 1
ATOM 1185 O O . GLU A 1 149 ? 3.399 -1.443 9.961 1.00 93.81 149 GLU A O 1
ATOM 1190 N N . ASP A 1 150 ? 4.390 -1.816 11.930 1.00 93.44 150 ASP A N 1
ATOM 1191 C CA . ASP A 1 150 ? 4.556 -3.257 11.708 1.00 93.44 150 ASP A CA 1
ATOM 1192 C C . ASP A 1 150 ? 3.203 -3.968 11.527 1.00 93.44 150 ASP A C 1
ATOM 1194 O O . ASP A 1 150 ? 3.101 -4.912 10.740 1.00 93.44 150 ASP A O 1
ATOM 1198 N N . LEU A 1 151 ? 2.143 -3.517 12.210 1.00 96.31 151 LEU A N 1
ATOM 1199 C CA . LEU A 1 151 ? 0.795 -4.087 12.066 1.00 96.31 151 LEU A CA 1
ATOM 1200 C C . LEU A 1 151 ? 0.155 -3.697 10.732 1.00 96.31 151 LEU A C 1
ATOM 1202 O O . LEU A 1 151 ? -0.455 -4.544 10.072 1.00 96.31 151 LEU A O 1
ATOM 1206 N N . VAL A 1 152 ? 0.325 -2.437 10.329 1.00 95.56 152 VAL A N 1
ATOM 1207 C CA . VAL A 1 152 ? -0.154 -1.925 9.040 1.00 95.56 152 VAL A CA 1
ATOM 1208 C C . VAL A 1 152 ? 0.580 -2.622 7.898 1.00 95.56 152 VAL A C 1
ATOM 1210 O O . VAL A 1 152 ? -0.060 -3.172 7.003 1.00 95.56 152 VAL A O 1
ATOM 1213 N N . ASN A 1 153 ? 1.910 -2.690 7.970 1.00 90.44 153 ASN A N 1
ATOM 1214 C CA . ASN A 1 153 ? 2.754 -3.374 6.997 1.00 90.44 153 ASN A CA 1
ATOM 1215 C C . ASN A 1 153 ? 2.369 -4.849 6.876 1.00 90.44 153 ASN A C 1
ATOM 1217 O O . ASN A 1 153 ? 2.197 -5.333 5.763 1.00 90.44 153 ASN A O 1
ATOM 1221 N N . ALA A 1 154 ? 2.141 -5.554 7.989 1.00 92.31 154 ALA A N 1
ATOM 1222 C CA . ALA A 1 154 ? 1.697 -6.946 7.947 1.00 92.31 154 ALA A CA 1
ATOM 1223 C C . ALA A 1 154 ? 0.334 -7.109 7.247 1.00 92.31 154 ALA A C 1
ATOM 1225 O O . ALA A 1 154 ? 0.149 -8.042 6.464 1.00 92.31 154 ALA A O 1
ATOM 1226 N N . ALA A 1 155 ? -0.621 -6.203 7.493 1.00 95.81 155 ALA A N 1
ATOM 1227 C CA . ALA A 1 155 ? -1.913 -6.220 6.808 1.00 95.81 155 ALA A CA 1
ATOM 1228 C C . ALA A 1 155 ? -1.759 -5.959 5.302 1.00 95.81 155 ALA A C 1
ATOM 1230 O O . ALA A 1 155 ? -2.350 -6.667 4.485 1.00 95.81 155 ALA A O 1
ATOM 1231 N N . GLN A 1 156 ? -0.940 -4.976 4.931 1.00 92.31 156 GLN A N 1
ATOM 1232 C CA . GLN A 1 156 ? -0.654 -4.631 3.542 1.00 92.31 156 GLN A CA 1
ATOM 1233 C C . GLN A 1 156 ? 0.104 -5.744 2.808 1.00 92.31 156 GLN A C 1
ATOM 1235 O O . GLN A 1 156 ? -0.261 -6.075 1.685 1.00 92.31 156 GLN A O 1
ATOM 1240 N N . GLU A 1 157 ? 1.089 -6.384 3.433 1.00 88.06 157 GLU A N 1
ATOM 1241 C CA . GLU A 1 157 ? 1.802 -7.528 2.856 1.00 88.06 157 GLU A CA 1
ATOM 1242 C C . GLU A 1 157 ? 0.866 -8.719 2.598 1.00 88.06 157 GLU A C 1
ATOM 1244 O O . GLU A 1 157 ? 0.974 -9.389 1.568 1.00 88.06 157 GLU A O 1
ATOM 1249 N N . GLU A 1 158 ? -0.065 -8.988 3.518 1.00 93.56 158 GLU A N 1
ATOM 1250 C CA . GLU A 1 158 ? -0.986 -10.123 3.417 1.00 93.56 158 GLU A CA 1
ATOM 1251 C C . GLU A 1 158 ? -2.119 -9.872 2.409 1.00 93.56 158 GLU A C 1
ATOM 1253 O O . GLU A 1 158 ? -2.457 -10.749 1.610 1.00 93.56 158 GLU A O 1
ATOM 1258 N N . LEU A 1 159 ? -2.715 -8.680 2.440 1.00 95.31 159 LEU A N 1
ATOM 1259 C CA . LEU A 1 159 ? -3.991 -8.391 1.777 1.00 95.31 159 LEU A CA 1
ATOM 1260 C C . LEU A 1 159 ? -3.902 -7.259 0.751 1.00 95.31 159 LEU A C 1
ATOM 1262 O O . LEU A 1 159 ? -4.859 -7.035 0.012 1.00 95.31 159 LEU A O 1
ATOM 1266 N N . GLY A 1 160 ? -2.776 -6.554 0.659 1.00 92.31 160 GLY A N 1
ATOM 1267 C CA . GLY A 1 160 ? -2.628 -5.346 -0.153 1.00 92.31 160 GLY A CA 1
ATOM 1268 C C . GLY A 1 160 ? -2.871 -5.563 -1.644 1.00 92.31 160 GLY A C 1
ATOM 1269 O O . GLY A 1 160 ? -3.411 -4.680 -2.305 1.00 92.31 160 GLY A O 1
ATOM 1270 N N . ARG A 1 161 ? -2.561 -6.753 -2.180 1.00 91.12 161 ARG A N 1
ATOM 1271 C CA . ARG A 1 161 ? -2.918 -7.112 -3.567 1.00 91.12 161 ARG A CA 1
ATOM 1272 C C . ARG A 1 161 ? -4.424 -7.224 -3.774 1.00 91.12 161 ARG A C 1
ATOM 1274 O O . ARG A 1 161 ? -4.940 -6.725 -4.767 1.00 91.12 161 ARG A O 1
ATOM 1281 N N . GLU A 1 162 ? -5.120 -7.894 -2.859 1.00 93.38 162 GLU A N 1
ATOM 1282 C CA . GLU A 1 162 ? -6.577 -8.044 -2.931 1.00 93.38 162 GLU A CA 1
ATOM 1283 C C . GLU A 1 162 ? -7.264 -6.691 -2.730 1.00 93.38 162 GLU A C 1
ATOM 1285 O O . GLU A 1 162 ? -8.202 -6.366 -3.454 1.00 93.38 162 GLU A O 1
ATOM 1290 N N . TRP A 1 163 ? -6.745 -5.886 -1.799 1.00 93.38 163 TRP A N 1
ATOM 1291 C CA . TRP A 1 163 ? -7.188 -4.521 -1.548 1.00 93.38 163 TRP A CA 1
ATOM 1292 C C . TRP A 1 163 ? -7.054 -3.650 -2.796 1.00 93.38 163 TRP A C 1
ATOM 1294 O O . TRP A 1 163 ? -8.057 -3.128 -3.273 1.00 93.38 163 TRP A O 1
ATOM 1304 N N . ALA A 1 164 ? -5.851 -3.556 -3.374 1.00 90.94 164 ALA A N 1
ATOM 1305 C CA . ALA A 1 164 ? -5.591 -2.738 -4.557 1.00 90.94 164 ALA A CA 1
ATOM 1306 C C . ALA A 1 164 ? -6.454 -3.167 -5.755 1.00 90.94 164 ALA A C 1
ATOM 1308 O O . ALA A 1 164 ? -7.030 -2.321 -6.434 1.00 90.94 164 ALA A O 1
ATOM 1309 N N . ALA A 1 165 ? -6.609 -4.476 -5.977 1.00 89.25 165 ALA A N 1
ATOM 1310 C CA . ALA A 1 165 ? -7.453 -5.004 -7.048 1.00 89.25 165 ALA A CA 1
ATOM 1311 C C . ALA A 1 165 ? -8.944 -4.671 -6.862 1.00 89.25 165 ALA A C 1
ATOM 1313 O O . ALA A 1 165 ? -9.659 -4.507 -7.851 1.00 89.25 165 ALA A O 1
ATOM 1314 N N . TRP A 1 166 ? -9.417 -4.591 -5.616 1.00 91.31 166 TRP A N 1
ATOM 1315 C CA . TRP A 1 166 ? -10.799 -4.244 -5.302 1.00 91.31 166 TRP A CA 1
ATOM 1316 C C . TRP A 1 166 ? -11.052 -2.735 -5.360 1.00 91.31 166 TRP A C 1
ATOM 1318 O O . TRP A 1 166 ? -12.026 -2.316 -5.982 1.00 91.31 166 TRP A O 1
ATOM 1328 N N . ILE A 1 167 ? -10.191 -1.925 -4.736 1.00 89.81 167 ILE A N 1
ATOM 1329 C CA . ILE A 1 167 ? -10.457 -0.498 -4.534 1.00 89.81 167 ILE A CA 1
ATOM 1330 C C . ILE A 1 167 ? -10.131 0.351 -5.758 1.00 89.81 167 ILE A C 1
ATOM 1332 O O . ILE A 1 167 ? -10.898 1.249 -6.083 1.00 89.81 167 ILE A O 1
ATOM 1336 N N . HIS A 1 168 ? -9.058 0.035 -6.488 1.00 88.25 168 HIS A N 1
ATOM 1337 C CA . HIS A 1 168 ? -8.616 0.825 -7.637 1.00 88.25 168 HIS A CA 1
ATOM 1338 C C . HIS A 1 168 ? -9.701 1.037 -8.718 1.00 88.25 168 HIS A C 1
ATOM 1340 O O . HIS A 1 168 ? -9.830 2.155 -9.205 1.00 88.25 168 HIS A O 1
ATOM 1346 N N . PRO A 1 169 ? -10.518 0.040 -9.129 1.00 86.94 169 PRO A N 1
ATOM 1347 C CA . PRO A 1 169 ? -11.591 0.288 -10.099 1.00 86.94 169 PRO A CA 1
ATOM 1348 C C . PRO A 1 169 ? -12.773 1.110 -9.550 1.00 86.94 169 PRO A C 1
ATOM 1350 O O . PRO A 1 169 ? -13.602 1.538 -10.349 1.00 86.94 169 PRO A O 1
ATOM 1353 N N . ILE A 1 170 ? -12.874 1.300 -8.229 1.00 87.38 170 ILE A N 1
ATOM 1354 C CA . ILE A 1 170 ? -13.961 2.035 -7.559 1.00 87.38 170 ILE A CA 1
ATOM 1355 C C . ILE A 1 170 ? -13.507 3.464 -7.240 1.00 87.38 170 ILE A C 1
ATOM 1357 O O . ILE A 1 170 ? -14.164 4.427 -7.620 1.00 87.38 170 ILE A O 1
ATOM 1361 N N . VAL A 1 171 ? -12.354 3.594 -6.581 1.00 86.19 171 VAL A N 1
ATOM 1362 C CA . VAL A 1 171 ? -11.704 4.858 -6.227 1.00 86.19 171 VAL A CA 1
ATOM 1363 C C . VAL A 1 171 ? -10.246 4.780 -6.688 1.00 86.19 171 VAL A C 1
ATOM 1365 O O . VAL A 1 171 ? -9.382 4.375 -5.909 1.00 86.19 171 VAL A O 1
ATOM 1368 N N . PRO A 1 172 ? -9.950 5.133 -7.952 1.00 83.44 172 PRO A N 1
ATOM 1369 C CA . PRO A 1 172 ? -8.590 5.070 -8.485 1.00 83.44 172 PRO A CA 1
ATOM 1370 C C . PRO A 1 172 ? -7.582 5.856 -7.649 1.00 83.44 172 PRO A C 1
ATOM 1372 O O . PRO A 1 172 ? -6.467 5.396 -7.467 1.00 83.44 172 PRO A O 1
ATOM 1375 N N . ASP A 1 173 ? -7.995 6.984 -7.070 1.00 82.12 173 ASP A N 1
ATOM 1376 C CA . ASP A 1 173 ? -7.116 7.851 -6.279 1.00 82.12 173 ASP A CA 1
ATOM 1377 C C . ASP A 1 173 ? -6.836 7.311 -4.861 1.00 82.12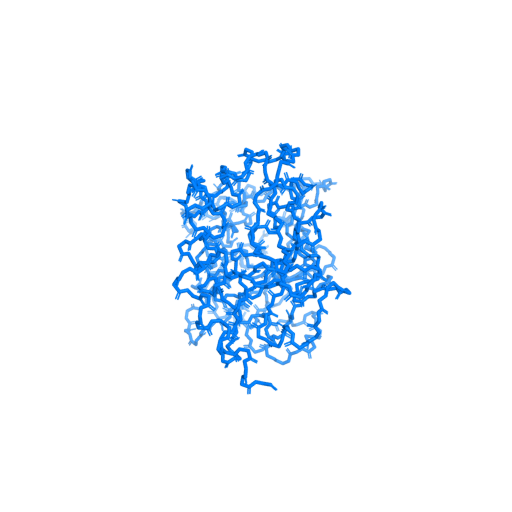 173 ASP A C 1
ATOM 1379 O O . ASP A 1 173 ? -5.980 7.844 -4.161 1.00 82.12 173 ASP A O 1
ATOM 1383 N N . ALA A 1 174 ? -7.530 6.252 -4.416 1.00 80.50 174 ALA A N 1
ATOM 1384 C CA . ALA A 1 174 ? -7.325 5.665 -3.087 1.00 80.50 174 ALA A CA 1
ATOM 1385 C C . ALA A 1 174 ? -6.074 4.776 -2.997 1.00 80.50 174 ALA A C 1
ATOM 1387 O O . ALA A 1 174 ? -5.620 4.458 -1.901 1.00 80.50 174 ALA A O 1
ATOM 1388 N N . VAL A 1 175 ? -5.539 4.333 -4.137 1.00 82.81 175 VAL A N 1
ATOM 1389 C CA . VAL A 1 175 ? -4.253 3.634 -4.235 1.00 82.81 175 VAL A CA 1
ATOM 1390 C C . VAL A 1 175 ? -3.549 4.107 -5.496 1.00 82.81 175 VAL A C 1
ATOM 1392 O O . VAL A 1 175 ? -4.150 4.125 -6.561 1.00 82.81 175 VAL A O 1
ATOM 1395 N N . TRP A 1 176 ? -2.260 4.434 -5.413 1.00 83.38 176 TRP A N 1
ATOM 1396 C CA . TRP A 1 176 ? -1.521 4.956 -6.568 1.00 83.38 176 TRP A CA 1
ATOM 1397 C C . TRP A 1 176 ? -1.548 4.012 -7.788 1.00 83.38 176 TRP A C 1
ATOM 1399 O O . TRP A 1 176 ? -1.600 4.459 -8.929 1.00 83.38 176 TRP A O 1
ATOM 1409 N N . SER A 1 177 ? -1.531 2.697 -7.559 1.00 87.00 177 SER A N 1
ATOM 1410 C CA . SER A 1 177 ? -1.502 1.659 -8.589 1.00 87.00 177 SER A CA 1
ATOM 1411 C C . SER A 1 177 ? -2.360 0.448 -8.191 1.00 87.00 177 SER A C 1
ATOM 1413 O O . SER A 1 177 ? -2.410 0.082 -7.012 1.00 87.00 177 SER A O 1
ATOM 1415 N N . PRO A 1 178 ? -2.974 -0.277 -9.149 1.00 85.94 178 PRO A N 1
ATOM 1416 C CA . PRO A 1 178 ? -3.602 -1.571 -8.875 1.00 85.94 178 PRO A CA 1
ATOM 1417 C C . PRO A 1 178 ? -2.564 -2.666 -8.561 1.00 85.94 178 PRO A C 1
ATOM 1419 O O . PRO A 1 178 ? -2.923 -3.761 -8.129 1.00 85.94 178 PRO A O 1
ATOM 1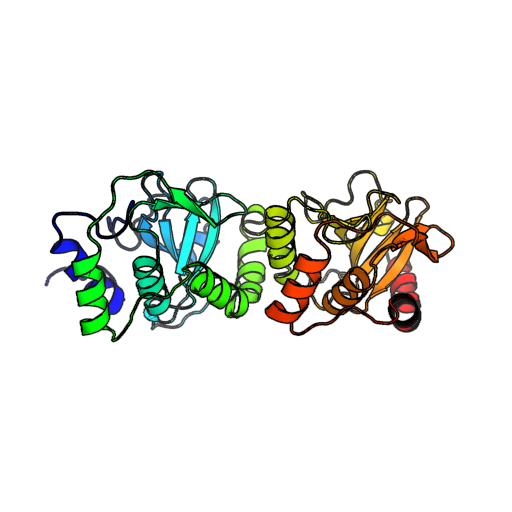422 N N . VAL A 1 179 ? -1.272 -2.394 -8.784 1.00 91.06 179 VAL A N 1
ATOM 1423 C CA . VAL A 1 179 ? -0.160 -3.301 -8.484 1.00 91.06 179 VAL A CA 1
ATOM 1424 C C . VAL A 1 179 ? 0.427 -2.949 -7.121 1.00 91.06 179 VAL A C 1
ATOM 1426 O O . VAL A 1 179 ? 1.112 -1.941 -6.969 1.00 91.06 179 VAL A O 1
ATOM 1429 N N . HIS A 1 180 ? 0.192 -3.807 -6.130 1.00 89.88 180 HIS A N 1
ATOM 1430 C CA . HIS A 1 180 ? 0.595 -3.577 -4.740 1.00 89.88 180 HIS A CA 1
ATOM 1431 C C . HIS A 1 180 ? 2.091 -3.265 -4.566 1.00 89.88 180 HIS A C 1
ATOM 1433 O O . HIS A 1 180 ? 2.443 -2.341 -3.841 1.00 89.88 180 HIS A O 1
ATOM 1439 N N . GLU A 1 181 ? 2.968 -3.977 -5.271 1.00 91.88 181 GLU A N 1
ATOM 1440 C CA . GLU A 1 181 ? 4.418 -3.772 -5.218 1.00 91.88 181 GLU A CA 1
ATOM 1441 C C . GLU A 1 181 ? 4.826 -2.365 -5.684 1.00 91.88 181 GLU A C 1
ATOM 1443 O O . GLU A 1 181 ? 5.813 -1.814 -5.201 1.00 91.88 181 GLU A O 1
ATOM 1448 N N . LEU A 1 182 ? 4.058 -1.762 -6.600 1.00 92.81 182 LEU A N 1
ATOM 1449 C CA . LEU A 1 182 ? 4.266 -0.376 -7.016 1.00 92.81 182 LEU A CA 1
ATOM 1450 C C . LEU A 1 182 ? 3.846 0.604 -5.913 1.00 92.81 182 LEU A C 1
ATOM 1452 O O . LEU A 1 182 ? 4.577 1.557 -5.668 1.00 92.81 182 LEU A O 1
ATOM 1456 N N . ASN A 1 183 ? 2.753 0.341 -5.191 1.00 89.06 183 ASN A N 1
ATOM 1457 C CA . ASN A 1 183 ? 2.370 1.155 -4.028 1.00 89.06 183 ASN A CA 1
ATOM 1458 C C . ASN A 1 183 ? 3.444 1.101 -2.930 1.00 89.06 183 ASN A C 1
ATOM 1460 O O . ASN A 1 183 ? 3.845 2.138 -2.417 1.00 89.06 183 ASN A O 1
ATOM 1464 N N . GLN A 1 184 ? 3.982 -0.088 -2.630 1.00 89.69 184 GLN A N 1
ATOM 1465 C CA . GLN A 1 184 ? 5.073 -0.234 -1.656 1.00 89.69 184 GLN A CA 1
ATOM 1466 C C . GLN A 1 184 ? 6.344 0.513 -2.088 1.00 89.69 184 GLN A C 1
ATOM 1468 O O . GLN A 1 184 ? 7.044 1.089 -1.253 1.00 89.69 184 GLN A O 1
ATOM 1473 N N . LEU A 1 185 ? 6.651 0.507 -3.390 1.00 92.38 185 LEU A N 1
ATOM 1474 C CA . LEU A 1 185 ? 7.777 1.256 -3.937 1.00 92.38 185 LEU A CA 1
ATOM 1475 C C . LEU A 1 185 ? 7.553 2.773 -3.857 1.00 92.38 185 LEU A C 1
ATOM 1477 O O . LEU A 1 185 ? 8.505 3.488 -3.558 1.00 92.38 185 LEU A O 1
ATOM 1481 N N . ALA A 1 186 ? 6.327 3.255 -4.084 1.00 90.25 186 ALA A N 1
ATOM 1482 C CA . ALA A 1 186 ? 5.968 4.669 -3.949 1.00 90.25 186 ALA A CA 1
ATOM 1483 C C . ALA A 1 186 ? 6.153 5.174 -2.518 1.00 90.25 186 ALA A C 1
ATOM 1485 O O . ALA A 1 186 ? 6.868 6.149 -2.310 1.00 90.25 186 ALA A O 1
ATOM 1486 N N . THR A 1 187 ? 5.652 4.434 -1.524 1.00 87.56 187 THR A N 1
ATOM 1487 C CA . THR A 1 187 ? 5.876 4.762 -0.108 1.00 87.56 187 THR A CA 1
ATOM 1488 C C . THR A 1 187 ? 7.368 4.856 0.230 1.00 87.56 187 THR A C 1
ATOM 1490 O O . THR A 1 187 ? 7.802 5.762 0.946 1.00 87.56 187 THR A O 1
ATOM 1493 N N . LEU A 1 188 ? 8.189 3.941 -0.302 1.00 90.62 188 LEU A N 1
ATOM 1494 C CA . LEU A 1 188 ? 9.636 4.011 -0.118 1.00 90.62 188 LEU A CA 1
ATOM 1495 C C . LEU A 1 188 ? 10.237 5.254 -0.792 1.00 90.62 188 LEU A C 1
ATOM 1497 O O . LEU A 1 188 ? 11.065 5.925 -0.173 1.00 90.62 188 LEU A O 1
ATOM 1501 N N . ASP A 1 189 ? 9.851 5.545 -2.036 1.00 90.94 189 ASP A N 1
ATOM 1502 C CA . ASP A 1 189 ? 10.331 6.703 -2.798 1.00 90.94 189 ASP A CA 1
ATOM 1503 C C . ASP A 1 189 ? 10.055 8.004 -2.035 1.00 90.94 189 ASP A C 1
ATOM 1505 O O . ASP A 1 189 ? 10.986 8.779 -1.807 1.00 90.94 189 ASP A O 1
ATOM 1509 N N . ASP A 1 190 ? 8.843 8.181 -1.509 1.00 87.56 190 ASP A N 1
ATOM 1510 C CA . ASP A 1 190 ? 8.468 9.357 -0.719 1.00 87.56 190 ASP A CA 1
ATOM 1511 C C . ASP A 1 190 ? 9.272 9.469 0.580 1.00 87.56 190 ASP A C 1
ATOM 1513 O O . ASP A 1 190 ? 9.848 10.524 0.865 1.00 87.56 190 ASP A O 1
ATOM 1517 N N . SER A 1 191 ? 9.422 8.365 1.324 1.00 85.38 191 SER A N 1
ATOM 1518 C CA . SER A 1 191 ? 10.220 8.334 2.564 1.00 85.38 191 SER A CA 1
ATOM 1519 C C . SER A 1 191 ? 11.695 8.701 2.344 1.00 85.38 191 SER A C 1
ATOM 1521 O O . SER A 1 191 ? 12.372 9.211 3.239 1.00 85.38 191 SER A O 1
ATOM 1523 N N . CYS A 1 192 ? 12.202 8.452 1.135 1.00 88.38 192 CYS A N 1
ATOM 1524 C CA . CYS A 1 192 ? 13.576 8.724 0.733 1.00 88.38 192 CYS A CA 1
ATOM 1525 C C . CYS A 1 192 ? 13.735 10.057 -0.020 1.00 88.38 192 CYS A C 1
ATOM 1527 O O . CYS A 1 192 ? 14.865 10.440 -0.337 1.00 88.38 192 CYS A O 1
ATOM 1529 N N . ALA A 1 193 ? 12.643 10.783 -0.291 1.00 87.75 193 ALA A N 1
ATOM 1530 C CA . ALA A 1 193 ? 12.611 11.930 -1.202 1.00 87.75 193 ALA A CA 1
ATOM 1531 C C . ALA A 1 193 ? 13.164 11.601 -2.609 1.00 87.75 193 ALA A C 1
ATOM 1533 O O . ALA A 1 193 ? 13.891 12.398 -3.218 1.00 87.75 193 ALA A O 1
ATOM 1534 N N . GLY A 1 194 ? 12.827 10.413 -3.111 1.00 89.62 194 GLY A N 1
ATOM 1535 C CA . GLY A 1 194 ? 13.213 9.881 -4.412 1.00 89.62 194 GLY A CA 1
ATOM 1536 C C . GLY A 1 194 ? 14.620 9.281 -4.463 1.00 89.62 194 GLY A C 1
ATOM 1537 O O . GLY A 1 194 ? 15.214 8.904 -3.450 1.00 89.62 194 GLY A O 1
ATOM 1538 N N . ASP A 1 195 ? 15.192 9.234 -5.672 1.00 90.50 195 ASP A N 1
ATOM 1539 C CA . ASP A 1 195 ? 16.604 8.887 -5.915 1.00 90.50 195 ASP A CA 1
ATOM 1540 C C . ASP A 1 195 ? 16.991 7.490 -5.378 1.00 90.50 195 ASP A C 1
ATOM 1542 O O . ASP A 1 195 ? 18.041 7.291 -4.753 1.00 90.50 195 ASP A O 1
ATOM 1546 N N . LEU A 1 196 ? 16.100 6.515 -5.604 1.00 92.88 196 LEU A N 1
ATOM 1547 C CA . LEU A 1 196 ? 16.272 5.109 -5.219 1.00 92.88 196 LEU A CA 1
ATOM 1548 C C . LEU A 1 196 ? 17.280 4.368 -6.115 1.00 92.88 196 LEU A C 1
ATOM 1550 O O . LEU A 1 196 ? 17.994 3.479 -5.650 1.00 92.88 196 LEU A O 1
ATOM 1554 N N . ALA A 1 197 ? 17.364 4.736 -7.397 1.00 93.94 197 ALA A N 1
ATOM 1555 C CA . ALA A 1 197 ? 18.308 4.178 -8.365 1.00 93.94 197 ALA A CA 1
ATOM 1556 C C . ALA A 1 197 ? 18.671 5.204 -9.452 1.00 93.94 197 ALA A C 1
ATOM 1558 O O . ALA A 1 197 ? 17.934 6.161 -9.680 1.00 93.94 197 ALA A O 1
ATOM 1559 N N . THR A 1 198 ? 19.813 5.017 -10.124 1.00 93.00 198 THR A N 1
ATOM 1560 C CA . THR A 1 198 ? 20.385 6.018 -11.043 1.00 93.00 198 THR A CA 1
ATOM 1561 C C . THR A 1 198 ? 19.402 6.410 -12.149 1.00 93.00 198 THR A C 1
ATOM 1563 O O . THR A 1 198 ? 19.038 5.606 -13.012 1.00 93.00 198 THR A O 1
ATOM 1566 N N . GLY A 1 199 ? 18.981 7.675 -12.120 1.00 88.75 199 GLY A N 1
ATOM 1567 C CA . GLY A 1 199 ? 18.032 8.255 -13.062 1.00 88.75 199 GLY A CA 1
ATOM 1568 C C . GLY A 1 199 ? 16.575 7.826 -12.851 1.00 88.75 199 GLY A C 1
ATOM 1569 O O . GLY A 1 199 ? 15.697 8.466 -13.415 1.00 88.75 199 GLY A O 1
ATOM 1570 N N . PHE A 1 200 ? 16.290 6.785 -12.063 1.00 93.88 200 PHE A N 1
ATOM 1571 C CA . PHE A 1 200 ? 14.948 6.225 -11.869 1.00 93.88 200 PHE A CA 1
ATOM 1572 C C . PHE A 1 200 ? 14.077 7.129 -10.990 1.00 93.88 200 PHE A C 1
ATOM 1574 O O . PHE A 1 200 ? 14.486 7.532 -9.901 1.00 93.88 200 PHE A O 1
ATOM 1581 N N . CYS A 1 201 ? 12.865 7.418 -11.456 1.00 92.94 201 CYS A N 1
ATOM 1582 C CA . CYS A 1 201 ? 11.854 8.181 -10.734 1.00 92.94 201 CYS A CA 1
ATOM 1583 C C . CYS A 1 201 ? 10.474 7.586 -11.009 1.00 92.94 201 CYS A C 1
ATOM 1585 O O . CYS A 1 201 ? 10.144 7.333 -12.168 1.00 92.94 201 CYS A O 1
ATOM 1587 N N . LEU A 1 202 ? 9.656 7.399 -9.975 1.00 93.31 202 LEU A N 1
ATOM 1588 C CA . LEU A 1 202 ? 8.256 7.028 -10.169 1.00 93.31 202 LEU A CA 1
ATOM 1589 C C . LEU A 1 202 ? 7.474 8.184 -10.797 1.00 93.31 202 LEU A C 1
ATOM 1591 O O . LEU A 1 202 ? 7.777 9.363 -10.586 1.00 93.31 202 LEU A O 1
ATOM 1595 N N . ASN A 1 203 ? 6.464 7.842 -11.591 1.00 90.62 203 ASN A N 1
ATOM 1596 C CA . ASN A 1 203 ? 5.533 8.831 -12.114 1.00 90.62 203 ASN A CA 1
ATOM 1597 C C . ASN A 1 203 ? 4.539 9.192 -11.014 1.00 90.62 203 ASN A C 1
ATOM 1599 O O . ASN A 1 203 ? 3.952 8.308 -10.406 1.00 90.62 203 ASN A O 1
ATOM 1603 N N . ARG A 1 204 ? 4.297 10.485 -10.794 1.00 82.88 204 ARG A N 1
ATOM 1604 C CA . ARG A 1 204 ? 3.253 10.908 -9.847 1.00 82.88 204 ARG A CA 1
ATOM 1605 C C . ARG A 1 204 ? 1.872 10.441 -10.293 1.00 82.88 204 ARG A C 1
ATOM 1607 O O . ARG A 1 204 ? 1.109 9.930 -9.489 1.00 82.88 204 ARG A O 1
ATOM 1614 N N . ASP A 1 205 ? 1.622 10.527 -11.594 1.00 83.94 205 ASP A N 1
ATOM 1615 C CA . ASP A 1 205 ? 0.371 10.106 -12.210 1.00 83.94 205 ASP A CA 1
ATOM 1616 C C . ASP A 1 205 ? 0.561 8.709 -12.828 1.00 83.94 205 ASP A C 1
ATOM 1618 O O . ASP A 1 205 ? 1.163 8.554 -13.897 1.00 83.94 205 ASP A O 1
ATOM 1622 N N . TYR A 1 206 ? 0.105 7.668 -12.127 1.00 84.88 206 TYR A N 1
ATOM 1623 C CA . TYR A 1 206 ? 0.161 6.292 -12.626 1.00 84.88 206 TYR A CA 1
ATOM 1624 C C . TYR A 1 206 ? -0.623 6.154 -13.937 1.00 84.88 206 TYR A C 1
ATOM 1626 O O . TYR A 1 206 ? -1.719 6.688 -14.097 1.00 84.88 206 TYR A O 1
ATOM 1634 N N . GLY A 1 207 ? -0.052 5.442 -14.907 1.00 83.12 207 GLY A N 1
ATOM 1635 C CA . GLY A 1 207 ? -0.624 5.302 -16.243 1.00 83.12 207 GLY A CA 1
ATOM 1636 C C . GLY A 1 207 ? -0.422 6.517 -17.156 1.00 83.12 207 GLY A C 1
ATOM 1637 O O . GLY A 1 207 ? -0.610 6.382 -18.367 1.00 83.12 207 GLY A O 1
ATOM 1638 N N . ASP A 1 208 ? 0.020 7.672 -16.642 1.00 83.25 208 ASP A N 1
ATOM 1639 C CA . ASP A 1 208 ? 0.363 8.812 -17.489 1.00 83.25 208 ASP A CA 1
ATOM 1640 C C . ASP A 1 208 ? 1.780 8.648 -18.054 1.00 83.25 208 ASP A C 1
ATOM 1642 O O . ASP A 1 208 ? 2.789 8.602 -17.344 1.00 83.25 208 ASP A O 1
ATOM 1646 N N . ALA A 1 209 ? 1.864 8.561 -19.380 1.00 70.75 209 ALA A N 1
ATOM 1647 C CA . ALA A 1 209 ? 3.132 8.547 -20.101 1.00 70.75 209 ALA A CA 1
ATOM 1648 C C . ALA A 1 209 ? 3.707 9.963 -20.306 1.00 70.75 209 ALA A C 1
ATOM 1650 O O . ALA A 1 209 ? 4.772 10.132 -20.913 1.00 70.75 209 ALA A O 1
ATOM 1651 N N . GLY A 1 210 ? 2.968 10.992 -19.885 1.00 73.75 210 GLY A N 1
ATOM 1652 C CA . GLY A 1 210 ? 3.199 12.385 -20.215 1.00 73.75 210 GLY A CA 1
ATOM 1653 C C . GLY A 1 210 ? 3.182 12.631 -21.727 1.00 73.75 210 GLY A C 1
ATOM 1654 O O . GLY A 1 210 ? 2.637 11.875 -22.529 1.00 73.75 210 GLY A O 1
ATOM 1655 N N . LYS A 1 211 ? 3.864 13.697 -22.161 1.00 61.03 211 LYS A N 1
ATOM 1656 C CA . LYS A 1 211 ? 4.048 14.014 -23.595 1.00 61.03 211 LYS A CA 1
ATOM 1657 C C . LYS A 1 211 ? 5.050 13.094 -24.307 1.00 61.03 211 LYS A C 1
ATOM 1659 O O . LYS A 1 211 ? 5.353 13.332 -25.474 1.00 61.03 211 LYS A O 1
ATOM 1664 N N . ALA A 1 212 ? 5.636 12.131 -23.599 1.00 55.69 212 ALA A N 1
ATOM 1665 C CA . ALA A 1 212 ? 6.864 11.462 -24.015 1.00 55.69 212 ALA A CA 1
ATOM 1666 C C . ALA A 1 212 ? 6.642 10.249 -24.927 1.00 55.69 212 ALA A C 1
ATOM 1668 O O . ALA A 1 212 ? 7.620 9.656 -25.376 1.00 55.69 212 ALA A O 1
ATOM 1669 N N . THR A 1 213 ? 5.397 9.867 -25.223 1.00 63.69 213 THR A N 1
ATOM 1670 C CA . THR A 1 213 ? 5.131 8.626 -25.958 1.00 63.69 213 THR A CA 1
ATOM 1671 C C . THR A 1 213 ? 4.140 8.817 -27.100 1.00 63.69 213 THR A C 1
ATOM 1673 O O . THR A 1 213 ? 3.216 9.629 -27.047 1.00 63.69 213 THR A O 1
ATOM 1676 N N . ASN A 1 214 ? 4.382 8.074 -28.180 1.00 69.06 214 ASN A N 1
ATOM 1677 C CA . ASN A 1 214 ? 3.465 7.955 -29.302 1.00 69.06 214 ASN A CA 1
ATOM 1678 C C . ASN A 1 214 ? 2.205 7.193 -28.820 1.00 69.06 214 ASN A C 1
ATOM 1680 O O . ASN A 1 214 ? 2.366 6.075 -28.326 1.00 69.06 214 ASN A O 1
ATOM 1684 N N . PRO A 1 215 ? 0.985 7.753 -28.958 1.00 68.06 215 PRO A N 1
ATOM 1685 C CA . PRO A 1 215 ? -0.260 7.118 -28.510 1.00 68.06 215 PRO A CA 1
ATOM 1686 C C . PRO A 1 215 ? -0.490 5.710 -29.076 1.00 68.06 215 PRO A C 1
ATOM 1688 O O . PRO A 1 215 ? -1.101 4.869 -28.422 1.00 68.06 215 PRO A O 1
ATOM 1691 N N . ASP A 1 216 ? 0.040 5.424 -30.268 1.00 68.88 216 ASP A N 1
ATOM 1692 C CA . ASP A 1 216 ? -0.076 4.107 -30.904 1.00 68.88 216 ASP A CA 1
ATOM 1693 C C . ASP A 1 216 ? 0.753 3.036 -30.166 1.00 68.88 216 ASP A C 1
ATOM 1695 O O . ASP A 1 216 ? 0.541 1.836 -30.334 1.00 68.88 216 ASP A O 1
ATOM 1699 N N . LEU A 1 217 ? 1.708 3.451 -29.324 1.00 68.12 217 LEU A N 1
ATOM 1700 C CA . LEU A 1 217 ? 2.561 2.557 -28.542 1.00 68.12 217 LEU A CA 1
ATOM 1701 C C . LEU A 1 217 ? 1.990 2.228 -27.160 1.00 68.12 217 LEU A C 1
ATOM 1703 O O . LEU A 1 217 ? 2.527 1.324 -26.518 1.00 68.12 217 LEU A O 1
ATOM 1707 N N . THR A 1 218 ? 0.959 2.942 -26.695 1.00 70.94 218 THR A N 1
ATOM 1708 C CA . THR A 1 218 ? 0.540 2.935 -25.284 1.00 70.94 218 THR A CA 1
ATOM 1709 C C . THR A 1 218 ? -0.754 2.186 -24.992 1.00 70.94 218 THR A C 1
ATOM 1711 O O . THR A 1 218 ? -1.073 2.019 -23.824 1.00 70.94 218 THR A O 1
ATOM 1714 N N . ALA A 1 219 ? -1.485 1.695 -25.999 1.00 77.19 219 ALA A N 1
ATOM 1715 C CA . ALA A 1 219 ? -2.795 1.067 -25.780 1.00 77.19 219 ALA A CA 1
ATOM 1716 C C . ALA A 1 219 ? -2.767 -0.116 -24.785 1.00 77.19 219 ALA A C 1
ATOM 1718 O O . ALA A 1 219 ? -3.697 -0.265 -23.999 1.00 77.19 219 ALA A O 1
ATOM 1719 N N . ASP A 1 220 ? -1.677 -0.893 -24.776 1.00 88.44 220 ASP A N 1
ATOM 1720 C CA . ASP A 1 220 ? -1.465 -2.033 -23.867 1.00 88.44 220 ASP A CA 1
ATOM 1721 C C . ASP A 1 220 ? -0.384 -1.760 -22.805 1.00 88.44 220 ASP A C 1
ATOM 1723 O O . ASP A 1 220 ? 0.123 -2.689 -22.172 1.00 88.44 220 ASP A O 1
ATOM 1727 N N . LEU A 1 221 ? 0.062 -0.512 -22.656 1.00 91.50 221 LEU A N 1
ATOM 1728 C CA . LEU A 1 221 ? 1.142 -0.158 -21.742 1.00 91.50 221 LEU A CA 1
ATOM 1729 C C . LEU A 1 221 ? 0.625 0.752 -20.641 1.00 91.50 221 LEU A C 1
ATOM 1731 O O . LEU A 1 221 ? -0.033 1.749 -20.914 1.00 91.50 221 LEU A O 1
ATOM 1735 N N . VAL A 1 222 ? 1.005 0.442 -19.406 1.00 92.44 222 VAL A N 1
ATOM 1736 C CA . VAL A 1 222 ? 0.682 1.261 -18.237 1.00 92.44 222 VAL A CA 1
ATOM 1737 C C . VAL A 1 222 ? 1.981 1.829 -17.660 1.00 92.44 222 VAL A C 1
ATOM 1739 O O . VAL A 1 222 ? 2.704 1.111 -16.961 1.00 92.44 222 VAL A O 1
ATOM 1742 N N . PRO A 1 223 ? 2.342 3.075 -18.019 1.00 94.00 223 PRO A N 1
ATOM 1743 C CA . PRO A 1 223 ? 3.494 3.782 -17.469 1.00 94.00 223 PRO A CA 1
ATOM 1744 C C . PRO A 1 223 ? 3.446 3.862 -15.946 1.00 94.00 223 PRO A C 1
ATOM 1746 O O . PRO A 1 223 ? 2.390 4.102 -15.371 1.00 94.00 223 PRO A O 1
ATOM 1749 N N . PHE A 1 224 ? 4.595 3.711 -15.295 1.00 95.06 224 PHE A N 1
ATOM 1750 C CA . PHE A 1 224 ? 4.690 3.861 -13.838 1.00 95.06 224 PHE A CA 1
ATOM 1751 C C . PHE A 1 224 ? 5.959 4.577 -13.371 1.00 95.06 224 PHE A C 1
ATOM 1753 O O . PHE A 1 224 ? 6.025 5.027 -12.231 1.00 95.06 224 PHE A O 1
ATOM 1760 N N . ALA A 1 225 ? 6.976 4.691 -14.224 1.00 95.44 225 ALA A N 1
ATOM 1761 C CA . ALA A 1 225 ? 8.223 5.356 -13.879 1.00 95.44 225 ALA A CA 1
ATOM 1762 C C . ALA A 1 225 ? 8.903 5.944 -15.115 1.00 95.44 225 ALA A C 1
ATOM 1764 O O . ALA A 1 225 ? 8.610 5.573 -16.254 1.00 95.44 225 ALA A O 1
ATOM 1765 N N . THR A 1 226 ? 9.879 6.811 -14.886 1.00 94.62 226 THR A N 1
ATOM 1766 C CA . THR A 1 226 ? 10.785 7.334 -15.902 1.00 94.62 226 THR A CA 1
ATOM 1767 C C . THR A 1 226 ? 12.237 7.249 -15.452 1.00 94.62 226 THR A C 1
ATOM 1769 O O . THR A 1 226 ? 12.553 7.128 -14.270 1.00 94.62 226 THR A O 1
ATOM 1772 N N . ASN A 1 227 ? 13.144 7.310 -16.419 1.00 92.94 227 ASN A N 1
ATOM 1773 C CA . ASN A 1 227 ? 14.527 7.666 -16.200 1.00 92.94 227 ASN A CA 1
ATOM 1774 C C . ASN A 1 227 ? 14.724 9.133 -16.619 1.00 92.94 227 ASN A C 1
ATOM 1776 O O . ASN A 1 227 ? 14.722 9.432 -17.816 1.00 92.94 227 ASN A O 1
ATOM 1780 N N . HIS A 1 228 ? 14.867 10.048 -15.658 1.00 87.56 228 HIS A N 1
ATOM 1781 C CA . HIS A 1 228 ? 14.864 11.492 -15.925 1.00 87.56 228 HIS A CA 1
ATOM 1782 C C . HIS A 1 228 ? 16.068 11.964 -16.754 1.00 87.56 228 HIS A C 1
ATOM 1784 O O . HIS A 1 228 ? 15.942 12.916 -17.523 1.00 87.56 228 HIS A O 1
ATOM 1790 N N . ASP A 1 229 ? 17.207 11.274 -16.653 1.00 87.94 229 ASP A N 1
ATOM 1791 C CA . ASP A 1 229 ? 18.424 11.600 -17.406 1.00 87.94 229 ASP A CA 1
ATOM 1792 C C . ASP A 1 229 ? 18.300 11.266 -18.896 1.00 87.94 229 ASP A C 1
ATOM 1794 O O . ASP A 1 229 ? 18.938 11.887 -19.749 1.00 87.94 229 ASP A O 1
ATOM 1798 N N . THR A 1 230 ? 17.487 10.262 -19.223 1.00 88.25 230 THR A N 1
ATOM 1799 C CA . THR A 1 230 ? 17.405 9.696 -20.577 1.00 88.25 230 THR A CA 1
ATOM 1800 C C . THR A 1 230 ? 16.044 9.876 -21.235 1.00 88.25 230 THR A C 1
ATOM 1802 O O . THR A 1 230 ? 15.904 9.564 -22.417 1.00 88.25 230 THR A O 1
ATOM 1805 N N . ALA A 1 231 ? 15.053 10.366 -20.486 1.00 90.00 231 ALA A N 1
ATOM 1806 C CA . ALA A 1 231 ? 13.644 10.400 -20.868 1.00 90.00 231 ALA A CA 1
ATOM 1807 C C . ALA A 1 231 ? 13.068 9.017 -21.244 1.00 90.00 231 ALA A C 1
ATOM 1809 O O . ALA A 1 231 ? 12.090 8.932 -21.984 1.00 90.00 231 ALA A O 1
ATOM 1810 N N . THR A 1 232 ? 13.665 7.932 -20.736 1.00 93.38 232 THR A N 1
ATOM 1811 C CA . THR A 1 232 ? 13.113 6.579 -20.891 1.00 93.38 232 THR A CA 1
ATOM 1812 C C . THR A 1 232 ? 11.892 6.434 -19.993 1.00 93.38 232 THR A C 1
ATOM 1814 O O . THR A 1 232 ? 11.978 6.751 -18.813 1.00 93.38 232 THR A O 1
ATOM 1817 N N . VAL A 1 233 ? 10.773 5.934 -20.506 1.00 94.31 233 VAL A N 1
ATOM 1818 C CA . VAL A 1 233 ? 9.583 5.610 -19.700 1.00 94.31 233 VAL A CA 1
ATOM 1819 C C . VAL A 1 233 ? 9.550 4.105 -19.442 1.00 94.31 233 VAL A C 1
ATOM 1821 O O . VAL A 1 233 ? 9.804 3.318 -20.351 1.00 94.31 233 VAL A O 1
ATOM 1824 N N . PHE A 1 234 ? 9.233 3.694 -18.219 1.00 95.94 234 PHE A N 1
ATOM 1825 C CA . PHE A 1 234 ? 8.999 2.301 -17.852 1.00 95.94 234 PHE A CA 1
ATOM 1826 C C . PHE A 1 234 ? 7.499 2.054 -17.713 1.00 95.94 234 PHE A C 1
ATOM 1828 O O . PHE A 1 234 ? 6.791 2.827 -17.063 1.00 95.94 234 PHE A O 1
ATOM 1835 N N . ALA A 1 235 ? 7.018 0.981 -18.335 1.00 95.69 235 ALA A N 1
ATOM 1836 C CA . ALA A 1 235 ? 5.606 0.633 -18.358 1.00 95.69 235 ALA A CA 1
ATOM 1837 C C . ALA A 1 235 ? 5.384 -0.871 -18.179 1.00 95.69 235 ALA A C 1
ATOM 1839 O O . ALA A 1 235 ? 6.198 -1.684 -18.621 1.00 95.69 235 ALA A O 1
ATOM 1840 N N . LEU A 1 236 ? 4.257 -1.237 -17.571 1.00 95.75 236 LEU A N 1
ATOM 1841 C CA . LEU A 1 236 ? 3.769 -2.614 -17.522 1.00 95.75 236 LEU A CA 1
ATOM 1842 C C . LEU A 1 236 ? 3.056 -2.950 -18.831 1.00 95.75 236 LEU A C 1
ATOM 1844 O O . LEU A 1 236 ? 2.184 -2.201 -19.271 1.00 95.75 236 LEU A O 1
ATOM 1848 N N . TRP A 1 237 ? 3.397 -4.083 -19.444 1.00 94.56 237 TRP A N 1
ATOM 1849 C CA . TRP A 1 237 ? 2.729 -4.569 -20.647 1.00 94.56 237 TRP A CA 1
ATOM 1850 C C . TRP A 1 237 ? 1.520 -5.448 -20.312 1.00 94.56 237 TRP A C 1
ATOM 1852 O O . TRP A 1 237 ? 1.637 -6.639 -20.015 1.00 94.56 237 TRP A O 1
ATOM 1862 N N . CYS A 1 238 ? 0.342 -4.844 -20.416 1.00 91.12 238 CYS A N 1
ATOM 1863 C CA . CYS A 1 238 ? -0.963 -5.433 -20.157 1.00 91.12 238 CYS A CA 1
ATOM 1864 C C . CYS A 1 238 ? -1.478 -6.180 -21.393 1.00 91.12 238 CYS A C 1
ATOM 1866 O O . CYS A 1 238 ? -2.204 -5.641 -22.224 1.00 91.12 238 CYS A O 1
ATOM 1868 N N . ARG A 1 239 ? -1.063 -7.439 -21.545 1.00 83.94 239 ARG A N 1
ATOM 1869 C CA . ARG A 1 239 ? -1.446 -8.277 -22.692 1.00 83.94 239 ARG A CA 1
ATOM 1870 C C . ARG A 1 239 ? -2.963 -8.424 -22.825 1.00 83.94 239 ARG A C 1
ATOM 1872 O O . ARG A 1 239 ? -3.646 -8.684 -21.838 1.00 83.94 239 ARG A O 1
ATOM 1879 N N . ASP A 1 240 ? -3.450 -8.335 -24.063 1.00 79.31 240 ASP A N 1
ATOM 1880 C CA . ASP A 1 240 ? -4.846 -8.590 -24.444 1.00 79.31 240 ASP A CA 1
ATOM 1881 C C . ASP A 1 240 ? -5.872 -7.742 -23.657 1.00 79.31 240 ASP A C 1
ATOM 1883 O O . ASP A 1 240 ? -6.987 -8.194 -23.393 1.00 79.31 240 ASP A O 1
ATOM 1887 N N . GLY A 1 241 ? -5.496 -6.520 -23.258 1.00 75.50 241 GLY A N 1
ATOM 1888 C CA . GLY A 1 241 ? -6.350 -5.631 -22.463 1.00 75.50 241 GLY A CA 1
ATOM 1889 C C . GLY A 1 241 ? -6.580 -6.099 -21.021 1.00 75.50 241 GLY A C 1
ATOM 1890 O O . GLY A 1 241 ? -7.552 -5.684 -20.389 1.00 75.50 241 GLY A O 1
ATOM 1891 N N . GLY A 1 242 ? -5.728 -6.992 -20.504 1.00 81.19 242 GLY A N 1
ATOM 1892 C CA . GLY A 1 242 ? -5.744 -7.389 -19.098 1.00 81.19 242 GLY A CA 1
ATOM 1893 C C . GLY A 1 242 ? -5.450 -6.216 -18.158 1.00 81.19 242 GLY A C 1
ATOM 1894 O O . GLY A 1 242 ? -4.863 -5.215 -18.556 1.00 81.19 242 GLY A O 1
ATOM 1895 N N . ALA A 1 243 ? -5.841 -6.339 -16.890 1.00 84.25 243 ALA A N 1
ATOM 1896 C CA . ALA A 1 243 ? -5.449 -5.367 -15.873 1.00 84.25 243 ALA A CA 1
ATOM 1897 C C . ALA A 1 243 ? -3.933 -5.428 -15.617 1.00 84.25 243 ALA A C 1
ATOM 1899 O O . ALA A 1 243 ? -3.318 -6.495 -15.721 1.00 84.25 243 ALA A O 1
ATOM 1900 N N . ALA A 1 244 ? -3.342 -4.291 -15.243 1.00 87.12 244 ALA A N 1
ATOM 1901 C CA . ALA A 1 244 ? -1.958 -4.248 -14.795 1.00 87.12 244 ALA A CA 1
ATOM 1902 C C . ALA A 1 244 ? -1.753 -5.170 -13.583 1.00 87.12 244 ALA A C 1
ATOM 1904 O O . ALA A 1 244 ? -2.574 -5.215 -12.669 1.00 87.12 244 ALA A O 1
ATOM 1905 N N . SER A 1 245 ? -0.655 -5.923 -13.597 1.00 91.00 245 SER A N 1
ATOM 1906 C CA . SER A 1 245 ? -0.297 -6.901 -12.567 1.00 91.00 245 SER A CA 1
ATOM 1907 C C . SER A 1 245 ? 1.215 -6.904 -12.361 1.00 91.00 245 SER A C 1
ATOM 1909 O O . SER A 1 245 ? 1.966 -6.561 -13.275 1.00 91.00 245 SER A O 1
ATOM 1911 N N . ALA A 1 246 ? 1.668 -7.347 -11.189 1.00 92.31 246 ALA A N 1
ATOM 1912 C CA . ALA A 1 246 ? 3.086 -7.557 -10.904 1.00 92.31 246 ALA A CA 1
ATOM 1913 C C . ALA A 1 246 ? 3.735 -8.596 -11.836 1.00 92.31 246 ALA A C 1
ATOM 1915 O O . ALA A 1 246 ? 4.935 -8.523 -12.081 1.00 92.31 246 ALA A O 1
ATOM 1916 N N . ASP A 1 247 ? 2.943 -9.522 -12.386 1.00 94.25 247 ASP A N 1
ATOM 1917 C CA . ASP A 1 247 ? 3.401 -10.545 -13.338 1.00 94.25 247 ASP A CA 1
ATOM 1918 C C . ASP A 1 247 ? 3.503 -10.020 -14.786 1.00 94.25 247 ASP A C 1
ATOM 1920 O O . ASP A 1 247 ? 3.886 -10.759 -15.696 1.00 94.25 247 ASP A O 1
ATOM 1924 N N . ALA A 1 248 ? 3.107 -8.766 -15.039 1.00 95.06 248 ALA A N 1
ATOM 1925 C CA . ALA A 1 248 ? 3.181 -8.176 -16.368 1.00 95.06 248 ALA A CA 1
ATOM 1926 C C . ALA A 1 248 ? 4.642 -7.845 -16.735 1.00 95.06 248 ALA A C 1
ATOM 1928 O O . ALA A 1 248 ? 5.359 -7.269 -15.911 1.00 95.06 248 ALA A O 1
ATOM 1929 N N . PRO A 1 249 ? 5.089 -8.130 -17.974 1.00 97.06 249 PRO A N 1
ATOM 1930 C CA . PRO A 1 249 ? 6.427 -7.753 -18.413 1.00 97.06 249 PRO A CA 1
ATOM 1931 C C . PRO A 1 249 ? 6.650 -6.245 -18.343 1.00 97.06 249 PRO A C 1
ATOM 1933 O O . PRO A 1 249 ? 5.750 -5.467 -18.669 1.00 97.06 249 PRO A O 1
ATOM 1936 N N . VAL A 1 250 ? 7.870 -5.830 -18.004 1.00 97.50 250 VAL A N 1
ATOM 1937 C CA . VAL A 1 250 ? 8.244 -4.412 -17.981 1.00 97.50 250 VAL A CA 1
ATOM 1938 C C . VAL A 1 250 ? 8.901 -4.024 -19.298 1.00 97.50 250 VAL A C 1
ATOM 1940 O O . VAL A 1 250 ? 9.835 -4.676 -19.776 1.00 97.50 250 VAL A O 1
ATOM 1943 N N . VAL A 1 251 ? 8.416 -2.933 -19.880 1.00 96.44 251 VAL A N 1
ATOM 1944 C CA . VAL A 1 251 ? 8.876 -2.365 -21.147 1.00 96.44 251 VAL A CA 1
ATOM 1945 C C . VAL A 1 251 ? 9.537 -1.018 -20.888 1.00 96.44 251 VAL A C 1
ATOM 1947 O O . VAL A 1 251 ? 8.978 -0.173 -20.193 1.00 96.44 251 VAL A O 1
ATOM 1950 N N . ALA A 1 252 ? 10.707 -0.807 -21.485 1.00 95.88 252 ALA A N 1
ATOM 1951 C CA . ALA A 1 252 ? 11.320 0.508 -21.606 1.00 95.88 252 ALA A CA 1
ATOM 1952 C C . ALA A 1 252 ? 10.885 1.158 -22.924 1.00 95.88 252 ALA A C 1
ATOM 1954 O O . ALA A 1 252 ? 10.917 0.509 -23.971 1.00 95.88 252 ALA A O 1
ATOM 1955 N N . LEU A 1 253 ? 10.497 2.428 -22.869 1.00 93.38 253 LEU A N 1
ATOM 1956 C CA . LEU A 1 253 ? 10.045 3.245 -23.991 1.00 93.38 253 LEU A CA 1
ATOM 1957 C C . LEU A 1 253 ? 10.996 4.426 -24.163 1.00 93.38 253 LEU A C 1
ATOM 1959 O O . LEU A 1 253 ? 11.246 5.170 -23.219 1.00 93.38 253 LEU A O 1
ATOM 1963 N N . GLY A 1 254 ? 11.533 4.581 -25.366 1.00 88.88 254 GLY A N 1
ATOM 1964 C CA . GLY A 1 254 ? 12.417 5.676 -25.742 1.00 88.88 254 GLY A CA 1
ATOM 1965 C C . GLY A 1 254 ? 11.678 6.812 -26.440 1.00 88.88 254 GLY A C 1
ATOM 1966 O O . GLY A 1 254 ? 10.581 6.636 -26.968 1.00 88.88 254 GLY A O 1
ATOM 1967 N N . THR A 1 255 ? 12.330 7.969 -26.521 1.00 79.75 255 THR A N 1
ATOM 1968 C CA . THR A 1 255 ? 11.805 9.170 -27.197 1.00 79.75 255 THR A CA 1
ATOM 1969 C C . THR A 1 255 ? 11.742 9.044 -28.725 1.00 79.75 255 THR A C 1
ATOM 1971 O O . THR A 1 255 ? 11.018 9.794 -29.373 1.00 79.75 255 THR A O 1
ATOM 1974 N N . GLU A 1 256 ? 12.468 8.087 -29.310 1.00 80.62 256 GLU A N 1
ATOM 1975 C CA . GLU A 1 256 ? 12.549 7.836 -30.758 1.00 80.62 256 GLU A CA 1
ATOM 1976 C C . GLU A 1 256 ? 11.778 6.570 -31.177 1.00 80.62 256 GLU A C 1
ATOM 1978 O O . GLU A 1 256 ? 12.269 5.762 -31.959 1.00 80.62 256 GLU A O 1
ATOM 1983 N N . GLU A 1 257 ? 10.588 6.354 -30.608 1.00 76.50 257 GLU A N 1
ATOM 1984 C CA . GLU A 1 257 ? 9.681 5.224 -30.914 1.00 76.50 257 GLU A CA 1
ATOM 1985 C C . GLU A 1 257 ? 10.221 3.817 -30.574 1.00 76.50 257 GLU A C 1
ATOM 1987 O O . GLU A 1 257 ? 9.540 2.809 -30.784 1.00 76.50 257 GLU A O 1
ATOM 1992 N N . GLY A 1 258 ? 11.421 3.725 -29.997 1.00 84.25 258 GLY A N 1
ATOM 1993 C CA . GLY A 1 258 ? 11.992 2.476 -29.504 1.00 84.25 258 GLY A CA 1
ATOM 1994 C C . GLY A 1 258 ? 11.228 1.948 -28.293 1.00 84.25 258 GLY A C 1
ATOM 1995 O O . GLY A 1 258 ? 10.945 2.697 -27.360 1.00 84.25 258 GLY A O 1
ATOM 1996 N N . ALA A 1 259 ? 10.910 0.656 -28.288 1.00 92.06 259 ALA A N 1
ATOM 1997 C CA . ALA A 1 259 ? 10.319 0.005 -27.130 1.00 92.06 259 ALA A CA 1
ATOM 1998 C C . ALA A 1 259 ? 10.789 -1.436 -27.011 1.00 92.06 259 ALA A C 1
ATOM 2000 O O . ALA A 1 259 ? 10.697 -2.205 -27.971 1.00 92.06 259 ALA A O 1
ATOM 2001 N N . HIS A 1 260 ? 11.250 -1.805 -25.824 1.00 95.06 260 HIS A N 1
ATOM 2002 C CA . HIS A 1 260 ? 11.884 -3.097 -25.601 1.00 95.06 260 HIS A CA 1
ATOM 2003 C C . HIS A 1 260 ? 11.459 -3.666 -24.257 1.00 95.06 260 HIS A C 1
ATOM 2005 O O . HIS A 1 260 ? 11.443 -2.955 -23.254 1.00 95.06 260 HIS A O 1
ATOM 2011 N N . VAL A 1 261 ? 11.142 -4.959 -24.232 1.00 96.62 261 VAL A N 1
ATOM 2012 C CA . VAL A 1 261 ? 10.931 -5.685 -22.976 1.00 96.62 261 VAL A CA 1
ATOM 2013 C C . VAL A 1 261 ? 12.274 -5.791 -22.255 1.00 96.62 261 VAL A C 1
ATOM 2015 O O . VAL A 1 261 ? 13.241 -6.275 -22.844 1.00 96.62 261 VAL A O 1
ATOM 2018 N N . ILE A 1 262 ? 12.328 -5.321 -21.009 1.00 97.88 262 ILE A N 1
ATOM 2019 C CA . ILE A 1 262 ? 13.544 -5.284 -20.183 1.00 97.88 262 ILE A CA 1
ATOM 2020 C C . ILE A 1 262 ? 13.476 -6.198 -18.958 1.00 97.88 262 ILE A C 1
ATOM 2022 O O . ILE A 1 262 ? 14.510 -6.473 -18.359 1.00 97.88 262 ILE A O 1
ATOM 2026 N N . ALA A 1 263 ? 12.284 -6.678 -18.605 1.00 98.19 263 ALA A N 1
ATOM 2027 C CA . ALA A 1 263 ? 12.075 -7.683 -17.570 1.00 98.19 263 ALA A CA 1
ATOM 2028 C C . ALA A 1 263 ? 10.804 -8.493 -17.861 1.00 98.19 263 ALA A C 1
ATOM 2030 O O . ALA A 1 263 ? 9.869 -8.000 -18.499 1.00 98.19 263 ALA A O 1
ATOM 2031 N N . ARG A 1 264 ? 10.776 -9.742 -17.399 1.00 97.75 264 ARG A N 1
ATOM 2032 C CA . ARG A 1 264 ? 9.662 -10.689 -17.535 1.00 97.75 264 ARG A CA 1
ATOM 2033 C C . ARG A 1 264 ? 8.486 -10.338 -16.634 1.00 97.75 264 ARG A C 1
ATOM 2035 O O . ARG A 1 264 ? 7.357 -10.635 -17.005 1.00 97.75 264 ARG A O 1
ATOM 2042 N N . ASP A 1 265 ? 8.766 -9.687 -15.512 1.00 97.44 265 ASP A N 1
ATOM 2043 C CA . ASP A 1 265 ? 7.801 -9.230 -14.521 1.00 97.44 265 ASP A CA 1
ATOM 2044 C C . ASP A 1 265 ? 8.369 -8.035 -13.729 1.00 97.44 265 ASP A C 1
ATOM 2046 O O . ASP A 1 265 ? 9.524 -7.626 -13.920 1.00 97.44 265 ASP A O 1
ATOM 2050 N N . LEU A 1 266 ? 7.556 -7.452 -12.844 1.00 97.06 266 LEU A N 1
ATOM 2051 C CA . LEU A 1 266 ? 7.960 -6.312 -12.023 1.00 97.06 266 LEU A CA 1
ATOM 2052 C C . LEU A 1 266 ? 9.071 -6.676 -11.027 1.00 97.06 266 LEU A C 1
ATOM 2054 O O . LEU A 1 266 ? 9.937 -5.850 -10.755 1.00 97.06 266 LEU A O 1
ATOM 2058 N N . ARG A 1 267 ? 9.094 -7.903 -10.499 1.00 97.12 267 ARG A N 1
ATOM 2059 C CA . ARG A 1 267 ? 10.098 -8.322 -9.507 1.00 97.12 267 ARG A CA 1
ATOM 2060 C C . ARG A 1 267 ? 11.484 -8.392 -10.135 1.00 97.12 267 ARG A C 1
ATOM 2062 O O . ARG A 1 267 ? 12.424 -7.833 -9.579 1.00 97.12 267 ARG A O 1
ATOM 2069 N N . GLU A 1 268 ? 11.597 -9.000 -11.314 1.00 98.00 268 GLU A N 1
ATOM 2070 C CA . GLU A 1 268 ? 12.836 -9.028 -12.094 1.00 98.00 268 GLU A CA 1
ATOM 2071 C C . GLU A 1 268 ? 13.285 -7.606 -12.473 1.00 98.00 268 GLU A C 1
ATOM 2073 O O . GLU A 1 268 ? 14.476 -7.297 -12.412 1.00 98.00 268 GLU A O 1
ATOM 2078 N N . PHE A 1 269 ? 12.352 -6.701 -12.792 1.00 98.12 269 PHE A N 1
ATOM 2079 C CA . PHE A 1 269 ? 12.685 -5.294 -13.024 1.00 98.12 269 PHE A CA 1
ATOM 2080 C C . PHE A 1 269 ? 13.290 -4.619 -11.784 1.00 98.12 269 PHE A C 1
ATOM 2082 O O . PHE A 1 269 ? 14.292 -3.914 -11.906 1.00 98.12 269 PHE A O 1
ATOM 2089 N N . LEU A 1 270 ? 12.741 -4.855 -10.587 1.00 97.62 270 LEU A N 1
ATOM 2090 C CA . LEU A 1 270 ? 13.300 -4.309 -9.345 1.00 97.62 270 LEU A CA 1
ATOM 2091 C C . LEU A 1 270 ? 14.714 -4.839 -9.073 1.00 97.62 270 LEU A C 1
ATOM 2093 O O . LEU A 1 270 ? 15.584 -4.066 -8.675 1.00 97.62 270 LEU A O 1
ATOM 2097 N N . GLU A 1 271 ? 14.981 -6.121 -9.346 1.00 98.19 271 GLU A N 1
ATOM 2098 C CA . GLU A 1 271 ? 16.334 -6.688 -9.254 1.00 98.19 271 GLU A CA 1
ATOM 2099 C C . GLU A 1 271 ? 17.304 -6.012 -10.234 1.00 98.19 271 GLU A C 1
ATOM 2101 O O . GLU A 1 271 ? 18.432 -5.681 -9.851 1.00 98.19 271 GLU A O 1
ATOM 2106 N N . VAL A 1 272 ? 16.869 -5.770 -11.478 1.00 98.06 272 VAL A N 1
ATOM 2107 C CA . VAL A 1 272 ? 17.641 -5.042 -12.500 1.00 98.06 272 VAL A CA 1
ATOM 2108 C C . VAL A 1 272 ? 17.987 -3.647 -12.001 1.00 98.06 272 VAL A C 1
ATOM 2110 O O . VAL A 1 272 ? 19.169 -3.321 -11.918 1.00 98.06 272 VAL A O 1
ATOM 2113 N N . ILE A 1 273 ? 16.990 -2.843 -11.625 1.00 96.88 273 ILE A N 1
ATOM 2114 C CA . ILE A 1 273 ? 17.194 -1.459 -11.179 1.00 96.88 273 ILE A CA 1
ATOM 2115 C C . ILE A 1 273 ? 18.063 -1.407 -9.915 1.00 96.88 273 ILE A C 1
ATOM 2117 O O . ILE A 1 273 ? 18.957 -0.569 -9.818 1.00 96.88 273 ILE A O 1
ATOM 2121 N N . ALA A 1 274 ? 17.900 -2.352 -8.986 1.00 97.00 274 ALA A N 1
ATOM 2122 C CA . ALA A 1 274 ? 18.744 -2.444 -7.798 1.00 97.00 274 ALA A CA 1
ATOM 2123 C C . ALA A 1 274 ? 20.197 -2.841 -8.120 1.00 97.00 274 ALA A C 1
ATOM 2125 O O . ALA A 1 274 ? 21.113 -2.455 -7.395 1.00 97.00 274 ALA A O 1
ATOM 2126 N N . GLY A 1 275 ? 20.446 -3.588 -9.199 1.00 96.69 275 GLY A N 1
ATOM 2127 C CA . GLY A 1 275 ? 21.800 -3.915 -9.667 1.00 96.69 275 GLY A CA 1
ATOM 2128 C C . GLY A 1 275 ? 22.536 -2.736 -10.318 1.00 96.69 275 GLY A C 1
ATOM 2129 O O . GLY A 1 275 ? 23.766 -2.738 -10.421 1.00 96.69 275 GLY A O 1
ATOM 2130 N N . LEU A 1 276 ? 21.805 -1.701 -10.732 1.00 94.44 276 LEU A N 1
ATOM 2131 C CA . LEU A 1 276 ? 22.332 -0.535 -11.432 1.00 94.44 276 LEU A CA 1
ATOM 2132 C C . LEU A 1 276 ? 22.792 0.562 -10.452 1.00 94.44 276 LEU A C 1
ATOM 2134 O O . LEU A 1 276 ? 22.071 1.504 -10.140 1.00 94.44 276 LEU A O 1
ATOM 2138 N N . THR A 1 277 ? 24.032 0.454 -9.969 1.00 92.25 277 THR A N 1
ATOM 2139 C CA . THR A 1 277 ? 24.577 1.373 -8.940 1.00 92.25 277 THR A CA 1
ATOM 2140 C C . THR A 1 277 ? 25.080 2.720 -9.464 1.00 92.25 277 THR A C 1
ATOM 2142 O O . THR A 1 277 ? 25.162 3.680 -8.703 1.00 92.25 277 THR A O 1
ATOM 2145 N N . ARG A 1 278 ? 25.511 2.777 -10.728 1.00 93.38 278 ARG A N 1
ATOM 2146 C CA . ARG A 1 278 ? 26.098 3.961 -11.393 1.00 93.38 278 ARG A CA 1
ATOM 2147 C C . ARG A 1 278 ? 25.699 4.037 -12.861 1.00 93.38 278 ARG A C 1
ATOM 2149 O O . ARG A 1 278 ? 26.412 4.604 -13.683 1.00 93.38 278 ARG A O 1
ATOM 2156 N N . THR A 1 279 ? 24.615 3.365 -13.213 1.00 94.31 279 THR A N 1
ATOM 2157 C CA . THR A 1 27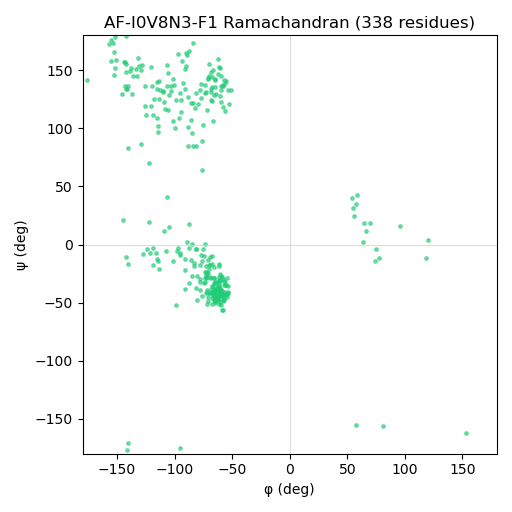9 ? 24.199 3.216 -14.601 1.00 94.31 279 THR A CA 1
ATOM 2158 C C . THR A 1 279 ? 22.704 3.423 -14.700 1.00 94.31 279 THR A C 1
ATOM 2160 O O . THR A 1 279 ? 21.959 2.804 -13.960 1.00 94.31 279 THR A O 1
ATOM 2163 N N . GLY A 1 280 ? 22.250 4.272 -15.610 1.00 93.00 280 GLY A N 1
ATOM 2164 C CA . GLY A 1 280 ? 20.842 4.375 -15.970 1.00 93.00 280 GLY A CA 1
ATOM 2165 C C . GLY A 1 280 ? 20.492 3.435 -17.119 1.00 93.00 280 GLY A C 1
ATOM 2166 O O . GLY A 1 280 ? 21.367 2.945 -17.839 1.00 93.00 280 GLY A O 1
ATOM 2167 N N . ILE A 1 281 ? 19.195 3.223 -17.322 1.00 95.50 281 ILE A N 1
ATOM 2168 C CA . ILE A 1 281 ? 18.668 2.582 -18.527 1.00 95.50 281 ILE A CA 1
ATOM 2169 C C . ILE A 1 281 ? 18.279 3.684 -19.506 1.00 95.50 281 ILE A C 1
ATOM 2171 O O . ILE A 1 281 ? 17.464 4.543 -19.174 1.00 95.50 281 ILE A O 1
ATOM 2175 N N . ARG A 1 282 ? 18.829 3.627 -20.721 1.00 94.88 282 ARG A N 1
ATOM 2176 C CA . ARG A 1 282 ? 18.369 4.411 -21.866 1.00 94.88 282 ARG A CA 1
ATOM 2177 C C . ARG A 1 282 ? 17.716 3.501 -22.892 1.00 94.88 282 ARG A C 1
ATOM 2179 O O . ARG A 1 282 ? 18.311 2.503 -23.292 1.00 94.88 282 ARG A O 1
ATOM 2186 N N . CYS A 1 283 ? 16.539 3.883 -23.364 1.00 93.94 283 CYS A N 1
ATOM 2187 C CA . CYS A 1 283 ? 15.879 3.254 -24.498 1.00 93.94 283 CYS A CA 1
ATOM 2188 C C . CYS A 1 283 ? 15.869 4.200 -25.703 1.00 93.94 283 CYS A C 1
ATOM 2190 O O . CYS A 1 283 ? 15.487 5.362 -25.582 1.00 93.94 283 CYS A O 1
ATOM 2192 N N . ASP A 1 284 ? 16.262 3.701 -26.872 1.00 89.94 284 ASP A N 1
ATOM 2193 C CA . ASP A 1 284 ? 16.186 4.415 -28.147 1.00 89.94 284 ASP A CA 1
ATOM 2194 C C . ASP A 1 284 ? 15.771 3.463 -29.289 1.00 89.94 284 ASP A C 1
ATOM 2196 O O . ASP A 1 284 ? 15.454 2.288 -29.069 1.00 89.94 284 ASP A O 1
ATOM 2200 N N . HIS A 1 285 ? 15.732 3.968 -30.526 1.00 87.06 285 HIS A N 1
ATOM 2201 C CA . HIS A 1 285 ? 15.343 3.178 -31.699 1.00 87.06 285 HIS A CA 1
ATOM 2202 C C . HIS A 1 285 ? 16.276 1.981 -31.974 1.00 87.06 285 HIS A C 1
ATOM 2204 O O . HIS A 1 285 ? 15.892 1.060 -32.696 1.00 87.06 285 HIS A O 1
ATOM 2210 N N . THR A 1 286 ? 17.496 1.976 -31.423 1.00 88.44 286 THR A N 1
ATOM 2211 C CA . THR A 1 286 ? 18.480 0.903 -31.617 1.00 88.44 286 THR A CA 1
ATOM 2212 C C . THR A 1 286 ? 18.386 -0.192 -30.563 1.00 88.44 286 THR A C 1
ATOM 2214 O O . THR A 1 286 ? 18.826 -1.314 -30.821 1.00 88.44 286 THR A O 1
ATOM 2217 N N . GLY A 1 287 ? 17.812 0.098 -29.394 1.00 92.31 287 GLY A N 1
ATOM 2218 C CA . GLY A 1 287 ? 17.782 -0.858 -28.299 1.00 92.31 287 GLY A CA 1
ATOM 2219 C C . GLY A 1 287 ? 17.700 -0.227 -26.920 1.00 92.31 287 GLY A C 1
ATOM 2220 O O . GLY A 1 287 ? 17.377 0.947 -26.742 1.00 92.31 287 GLY A O 1
ATOM 2221 N N . VAL A 1 288 ? 18.042 -1.057 -25.938 1.00 95.62 288 VAL A N 1
ATOM 2222 C CA . VAL A 1 288 ? 18.255 -0.656 -24.551 1.00 95.62 288 VAL A CA 1
ATOM 2223 C C . VAL A 1 288 ? 19.750 -0.646 -24.279 1.00 95.62 288 VAL A C 1
ATOM 2225 O O . VAL A 1 288 ? 20.448 -1.621 -24.557 1.00 95.62 288 VAL A O 1
ATOM 2228 N N . VAL A 1 289 ? 20.239 0.462 -23.734 1.00 95.44 289 VAL A N 1
ATOM 2229 C CA . VAL A 1 289 ? 21.647 0.676 -23.406 1.00 95.44 289 VAL A CA 1
ATOM 2230 C C . VAL A 1 289 ? 21.756 1.072 -21.939 1.00 95.44 289 VAL A C 1
ATOM 2232 O O . VAL A 1 289 ? 20.994 1.905 -21.454 1.00 95.44 289 VAL A O 1
ATOM 2235 N N . LEU A 1 290 ? 22.730 0.492 -21.238 1.00 96.19 290 LEU A N 1
ATOM 2236 C CA . LEU A 1 290 ? 23.124 0.953 -19.910 1.00 96.19 290 LEU A CA 1
ATOM 2237 C C . LEU A 1 290 ? 24.112 2.110 -20.072 1.00 96.19 290 LEU A C 1
ATOM 2239 O O . LEU A 1 290 ? 25.136 1.963 -20.741 1.00 96.19 290 LEU A O 1
ATOM 2243 N N . CYS A 1 291 ? 23.788 3.270 -19.516 1.00 93.81 291 CYS A N 1
ATOM 2244 C CA . CYS A 1 291 ? 24.601 4.480 -19.626 1.00 93.81 291 CYS A CA 1
ATOM 2245 C C . CYS A 1 291 ? 25.155 4.860 -18.260 1.00 93.81 291 CYS A C 1
ATOM 2247 O O . CYS A 1 291 ? 24.427 4.761 -17.280 1.00 93.81 291 CYS A O 1
ATOM 2249 N N . ASP A 1 292 ? 26.404 5.320 -18.196 1.00 94.50 292 ASP A N 1
ATOM 2250 C CA . ASP A 1 292 ? 26.977 5.847 -16.955 1.00 94.50 292 ASP A CA 1
ATOM 2251 C C . ASP A 1 292 ? 26.111 6.992 -16.407 1.00 94.50 292 ASP A C 1
ATOM 2253 O O . ASP A 1 292 ? 25.637 7.846 -17.160 1.00 94.50 292 ASP A O 1
ATOM 2257 N N . GLY A 1 293 ? 25.931 7.013 -15.092 1.00 91.31 293 GLY A N 1
ATOM 2258 C CA . GLY A 1 293 ? 25.192 8.039 -14.374 1.00 91.31 293 GLY A CA 1
ATOM 2259 C C . GLY A 1 293 ? 25.681 8.174 -12.937 1.00 91.31 293 GLY A C 1
ATOM 2260 O O . GLY A 1 293 ? 26.520 7.404 -12.457 1.00 91.31 293 GLY A O 1
ATOM 2261 N N . GLU A 1 294 ? 25.165 9.181 -12.243 1.00 91.19 294 GLU A N 1
ATOM 2262 C CA . GLU A 1 294 ? 25.508 9.397 -10.842 1.00 91.19 294 GLU A CA 1
ATOM 2263 C C . GLU A 1 294 ? 24.870 8.310 -9.959 1.00 91.19 294 GLU A C 1
ATOM 2265 O O . GLU A 1 294 ? 23.752 7.856 -10.230 1.00 91.19 294 GLU A O 1
ATOM 2270 N N . PRO A 1 295 ? 25.568 7.839 -8.912 1.00 91.88 295 PRO A N 1
ATOM 2271 C CA . PRO A 1 295 ? 24.992 6.886 -7.980 1.00 91.88 295 PRO A CA 1
ATOM 2272 C C . PRO A 1 295 ? 23.828 7.519 -7.221 1.00 91.88 295 PRO A C 1
ATOM 2274 O O . PRO A 1 295 ? 23.943 8.637 -6.715 1.00 91.88 295 PRO A O 1
ATOM 2277 N N . ALA A 1 296 ? 22.737 6.770 -7.101 1.00 94.00 296 ALA A N 1
ATOM 2278 C CA . ALA A 1 296 ? 21.555 7.221 -6.385 1.00 94.00 296 ALA A CA 1
ATOM 2279 C C . ALA A 1 296 ? 21.839 7.335 -4.881 1.00 94.00 296 ALA A C 1
ATOM 2281 O O . ALA A 1 296 ? 22.458 6.440 -4.289 1.00 94.00 296 ALA A O 1
ATOM 2282 N N . ARG A 1 297 ? 21.395 8.423 -4.242 1.00 95.06 297 ARG A N 1
ATOM 2283 C CA . ARG A 1 297 ? 21.684 8.676 -2.819 1.00 95.06 297 ARG A CA 1
ATOM 2284 C C . ARG A 1 297 ? 21.049 7.638 -1.898 1.00 95.06 297 ARG A C 1
ATOM 2286 O O . ARG A 1 297 ? 21.658 7.290 -0.887 1.00 95.06 297 ARG A O 1
ATOM 2293 N N . ASN A 1 298 ? 19.883 7.115 -2.272 1.00 95.75 298 ASN A N 1
ATOM 2294 C CA . ASN A 1 298 ? 19.093 6.206 -1.443 1.00 95.75 298 ASN A CA 1
ATOM 2295 C C . ASN A 1 298 ? 19.162 4.744 -1.906 1.00 95.75 298 ASN A C 1
ATOM 2297 O O . ASN A 1 298 ? 18.396 3.903 -1.436 1.00 95.75 298 ASN A O 1
ATOM 2301 N N . HIS A 1 299 ? 20.133 4.403 -2.762 1.00 96.25 299 HIS A N 1
ATOM 2302 C CA . HIS A 1 299 ? 20.309 3.043 -3.286 1.00 96.25 299 HIS A CA 1
ATOM 2303 C C . HIS A 1 299 ? 20.407 1.976 -2.187 1.00 96.25 299 HIS A C 1
ATOM 2305 O O . HIS A 1 299 ? 19.790 0.918 -2.280 1.00 96.25 299 HIS A O 1
ATOM 2311 N N . GLY A 1 300 ? 21.121 2.265 -1.094 1.00 96.50 300 GLY A N 1
ATOM 2312 C CA . GLY A 1 300 ? 21.237 1.335 0.034 1.00 96.50 300 GLY A CA 1
ATOM 2313 C C . GLY A 1 300 ? 19.901 1.048 0.733 1.00 96.50 300 GLY A C 1
ATOM 2314 O O . GLY A 1 300 ? 19.648 -0.097 1.105 1.00 96.50 300 GLY A O 1
ATOM 2315 N N . ALA A 1 301 ? 19.040 2.062 0.876 1.00 95.19 301 ALA A N 1
ATOM 2316 C CA . ALA A 1 301 ? 17.703 1.903 1.446 1.00 95.19 301 ALA A CA 1
ATOM 2317 C C . ALA A 1 301 ? 16.812 1.063 0.522 1.00 95.19 301 ALA A C 1
ATOM 2319 O O . ALA A 1 301 ? 16.146 0.139 0.989 1.00 95.19 301 ALA A O 1
ATOM 2320 N N . PHE A 1 302 ? 16.893 1.307 -0.790 1.00 96.44 302 PHE A N 1
ATOM 2321 C CA . PHE A 1 302 ? 16.194 0.520 -1.801 1.00 96.44 302 PHE A CA 1
ATOM 2322 C C . PHE A 1 302 ? 16.585 -0.961 -1.778 1.00 96.44 302 PHE A C 1
ATOM 2324 O O . PHE A 1 302 ? 15.714 -1.827 -1.722 1.00 96.44 302 PHE A O 1
ATOM 2331 N N . VAL A 1 303 ? 17.882 -1.277 -1.721 1.00 97.25 303 VAL A N 1
ATOM 2332 C CA . VAL A 1 303 ? 18.352 -2.670 -1.626 1.00 97.25 303 VAL A CA 1
ATOM 2333 C C . VAL A 1 303 ? 17.888 -3.343 -0.330 1.00 97.25 303 VAL A C 1
ATOM 2335 O O . VAL A 1 303 ? 17.456 -4.495 -0.358 1.00 97.25 303 VAL A O 1
ATOM 2338 N N . ALA A 1 304 ? 17.951 -2.639 0.804 1.00 95.56 304 ALA A N 1
ATOM 2339 C CA . ALA A 1 304 ? 17.510 -3.179 2.089 1.00 95.56 304 ALA A CA 1
ATOM 2340 C C . ALA A 1 304 ? 15.994 -3.435 2.126 1.00 95.56 304 ALA A C 1
ATOM 2342 O O . ALA A 1 304 ? 15.548 -4.433 2.694 1.00 95.56 304 ALA A O 1
ATOM 2343 N N . TRP A 1 305 ? 15.202 -2.547 1.521 1.00 94.75 305 TRP A N 1
ATOM 2344 C CA . TRP A 1 305 ? 13.768 -2.745 1.331 1.00 94.75 305 TRP A CA 1
ATOM 2345 C C . TRP A 1 305 ? 13.485 -3.957 0.437 1.00 94.75 305 TRP A C 1
ATOM 2347 O O . TRP A 1 305 ? 12.703 -4.817 0.828 1.00 94.75 305 TRP A O 1
ATOM 2357 N N . LEU A 1 306 ? 14.185 -4.088 -0.693 1.00 95.31 306 LEU A N 1
ATOM 2358 C CA . LEU A 1 306 ? 13.991 -5.174 -1.654 1.00 95.31 306 LEU A CA 1
ATOM 2359 C C . LEU A 1 306 ? 14.225 -6.564 -1.026 1.00 95.31 306 LEU A C 1
ATOM 2361 O O . LEU A 1 306 ? 13.443 -7.495 -1.244 1.00 95.31 306 LEU A O 1
ATOM 2365 N N . GLU A 1 307 ? 15.272 -6.702 -0.205 1.00 95.12 307 GLU A N 1
ATOM 2366 C CA . GLU A 1 307 ? 15.563 -7.955 0.504 1.00 95.12 307 GLU A CA 1
ATOM 2367 C C . GLU A 1 307 ? 14.528 -8.242 1.601 1.00 95.12 307 GLU A C 1
ATOM 2369 O O . GLU A 1 307 ? 14.071 -9.376 1.726 1.00 95.12 307 GLU A O 1
ATOM 2374 N N . ARG A 1 308 ? 14.117 -7.229 2.371 1.00 92.00 308 ARG A N 1
ATOM 2375 C CA . ARG A 1 308 ? 13.167 -7.392 3.482 1.00 92.00 308 ARG A CA 1
ATOM 2376 C C . ARG A 1 308 ? 11.736 -7.658 3.011 1.00 92.00 308 ARG A C 1
ATOM 2378 O O . ARG A 1 308 ? 11.138 -8.622 3.471 1.00 92.00 308 ARG A O 1
ATOM 2385 N N . ALA A 1 309 ? 11.210 -6.832 2.108 1.00 87.00 309 ALA A N 1
ATOM 2386 C CA . ALA A 1 309 ? 9.815 -6.886 1.666 1.00 87.00 309 ALA A CA 1
ATOM 2387 C C . ALA A 1 309 ? 9.558 -8.020 0.662 1.00 87.00 309 ALA A C 1
ATOM 2389 O O . ALA A 1 309 ? 8.463 -8.575 0.595 1.00 87.00 309 ALA A O 1
ATOM 2390 N N . HIS A 1 310 ? 10.568 -8.389 -0.135 1.00 89.62 310 HIS A N 1
ATOM 2391 C CA . HIS A 1 310 ? 10.371 -9.326 -1.241 1.00 89.62 310 HIS A CA 1
ATOM 2392 C C . HIS A 1 310 ? 11.335 -10.515 -1.249 1.00 89.62 310 HIS A C 1
ATOM 2394 O O . HIS A 1 310 ? 11.148 -11.427 -2.060 1.00 89.62 310 HIS A O 1
ATOM 2400 N N . GLY A 1 311 ? 12.356 -10.541 -0.386 1.00 94.25 311 GLY A N 1
ATOM 2401 C CA . GLY A 1 311 ? 13.401 -11.570 -0.428 1.00 94.25 311 GLY A CA 1
ATOM 2402 C C . GLY A 1 311 ? 14.236 -11.530 -1.712 1.00 94.25 311 GLY A C 1
ATOM 2403 O O . GLY A 1 311 ? 14.853 -12.534 -2.069 1.00 94.25 311 GLY A O 1
ATOM 2404 N N . LEU A 1 312 ? 14.212 -10.405 -2.431 1.00 96.38 312 LEU A N 1
ATOM 2405 C CA . LEU A 1 312 ? 14.876 -10.223 -3.720 1.00 96.38 312 LEU A CA 1
ATOM 2406 C C . LEU A 1 312 ? 16.268 -9.617 -3.522 1.00 96.38 312 LEU A C 1
ATOM 2408 O O . LEU A 1 312 ? 16.565 -9.007 -2.493 1.00 96.38 312 LEU A O 1
ATOM 2412 N N . ARG A 1 313 ? 17.148 -9.802 -4.509 1.00 97.50 313 ARG A N 1
ATOM 2413 C CA . ARG A 1 313 ? 18.524 -9.288 -4.465 1.00 97.50 313 ARG A CA 1
ATOM 2414 C C . ARG A 1 313 ? 18.856 -8.520 -5.737 1.00 97.50 313 ARG A C 1
ATOM 2416 O O . ARG A 1 313 ? 18.360 -8.884 -6.797 1.00 97.50 313 ARG A O 1
ATOM 2423 N N . PRO A 1 314 ? 19.742 -7.510 -5.663 1.00 98.25 314 PRO A N 1
ATOM 2424 C CA . PRO A 1 314 ? 20.246 -6.842 -6.854 1.00 98.25 314 PRO A CA 1
ATOM 2425 C C . PRO A 1 314 ? 20.775 -7.844 -7.882 1.00 98.25 314 PRO A C 1
ATOM 2427 O O . PRO A 1 314 ? 21.563 -8.734 -7.537 1.00 98.25 314 PRO A O 1
ATOM 2430 N N . ALA A 1 315 ? 20.380 -7.679 -9.144 1.00 97.81 315 ALA A N 1
ATOM 2431 C CA . ALA A 1 315 ? 20.908 -8.479 -10.236 1.00 97.81 315 ALA A CA 1
ATOM 2432 C C . ALA A 1 315 ? 22.427 -8.273 -10.333 1.00 97.81 315 ALA A C 1
ATOM 2434 O O . ALA A 1 315 ? 22.918 -7.146 -10.405 1.00 97.81 315 ALA A O 1
ATOM 2435 N N . THR A 1 316 ? 23.188 -9.369 -10.351 1.00 97.19 316 THR A N 1
ATOM 2436 C CA . THR A 1 316 ? 24.655 -9.312 -10.476 1.00 97.19 316 THR A CA 1
ATOM 2437 C C . THR A 1 316 ? 25.106 -8.905 -11.876 1.00 97.19 316 THR A C 1
ATOM 2439 O O . THR A 1 316 ? 26.208 -8.385 -12.037 1.00 97.19 316 THR A O 1
ATOM 2442 N N . ASP A 1 317 ? 24.257 -9.143 -12.876 1.00 97.62 317 ASP A N 1
ATOM 2443 C CA . ASP A 1 317 ? 24.449 -8.733 -14.263 1.00 97.62 317 ASP A CA 1
ATOM 2444 C C . ASP A 1 317 ? 23.109 -8.262 -14.866 1.00 97.62 317 ASP A C 1
ATOM 2446 O O . ASP A 1 317 ? 22.415 -9.037 -15.536 1.00 97.62 317 ASP A O 1
ATOM 2450 N N . PRO A 1 318 ? 22.721 -6.994 -14.625 1.00 97.44 318 PRO A N 1
ATOM 2451 C CA . PRO A 1 318 ? 21.483 -6.424 -15.154 1.00 97.44 318 PRO A CA 1
ATOM 2452 C C . PRO A 1 318 ? 21.374 -6.510 -16.685 1.00 97.44 318 PRO A C 1
ATOM 2454 O O . PRO A 1 318 ? 20.280 -6.683 -17.217 1.00 97.44 318 PRO A O 1
ATOM 2457 N N . ALA A 1 319 ? 22.498 -6.440 -17.410 1.00 97.31 319 ALA A N 1
ATOM 2458 C CA . ALA A 1 319 ? 22.502 -6.506 -18.870 1.00 97.31 319 ALA A CA 1
ATOM 2459 C C . ALA A 1 319 ? 22.070 -7.889 -19.379 1.00 97.31 319 ALA A C 1
ATOM 2461 O O . ALA A 1 319 ? 21.289 -7.983 -20.327 1.00 97.31 319 ALA A O 1
ATOM 2462 N N . THR A 1 320 ? 22.535 -8.961 -18.731 1.00 98.00 320 THR A N 1
ATOM 2463 C CA . THR A 1 320 ? 22.120 -10.331 -19.066 1.00 98.00 320 THR A CA 1
ATOM 2464 C C . THR A 1 320 ? 20.635 -10.562 -18.785 1.00 98.00 320 THR A C 1
ATOM 2466 O O . THR A 1 320 ? 19.960 -11.209 -19.590 1.00 98.00 320 THR A O 1
ATOM 2469 N N . VAL A 1 321 ? 20.103 -10.009 -17.690 1.00 98.06 321 VAL A N 1
ATOM 2470 C CA . VAL A 1 321 ? 18.668 -10.093 -17.366 1.00 98.06 321 VAL A CA 1
ATOM 2471 C C . VAL A 1 321 ? 17.827 -9.421 -18.4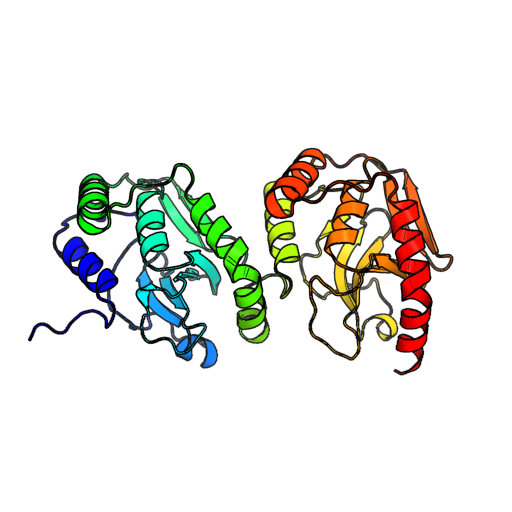58 1.00 98.06 321 VAL A C 1
ATOM 2473 O O . VAL A 1 321 ? 16.961 -10.067 -19.051 1.00 98.06 321 VAL A O 1
ATOM 2476 N N . ILE A 1 322 ? 18.166 -8.178 -18.820 1.00 98.06 322 ILE A N 1
ATOM 2477 C CA . ILE A 1 322 ? 17.495 -7.424 -19.893 1.00 98.06 322 ILE A CA 1
ATOM 2478 C C . ILE A 1 322 ? 17.554 -8.183 -21.227 1.00 98.06 322 ILE A C 1
ATOM 2480 O O . ILE A 1 322 ? 16.538 -8.341 -21.906 1.00 98.06 322 ILE A O 1
ATOM 2484 N N . ALA A 1 323 ? 18.732 -8.688 -21.608 1.00 97.62 323 ALA A N 1
ATOM 2485 C CA . ALA A 1 323 ? 18.911 -9.420 -22.861 1.00 97.62 323 ALA A CA 1
ATOM 2486 C C . ALA A 1 323 ? 18.082 -10.716 -22.910 1.00 97.62 323 ALA A C 1
ATOM 2488 O O . ALA A 1 323 ? 17.552 -11.078 -23.967 1.00 97.62 323 ALA A O 1
ATOM 2489 N N . THR A 1 324 ? 17.948 -11.402 -21.772 1.00 98.06 324 THR A N 1
ATOM 2490 C CA . THR A 1 324 ? 17.138 -12.620 -21.644 1.00 98.06 324 THR A CA 1
ATOM 2491 C C . THR A 1 324 ? 15.656 -12.297 -21.815 1.00 98.06 324 THR A C 1
ATOM 2493 O O . THR A 1 324 ? 15.010 -12.877 -22.690 1.00 98.06 324 THR A O 1
ATOM 2496 N N . ALA A 1 325 ? 15.139 -11.305 -21.082 1.00 97.62 325 ALA A N 1
ATOM 2497 C CA . ALA A 1 325 ? 13.750 -10.865 -21.200 1.00 97.62 325 ALA A CA 1
ATOM 2498 C C . ALA A 1 325 ? 13.409 -10.420 -22.634 1.00 97.62 325 ALA A C 1
ATOM 2500 O O . ALA A 1 325 ? 12.391 -10.833 -23.194 1.00 97.62 325 ALA A O 1
ATOM 2501 N N . HIS A 1 326 ? 14.296 -9.652 -23.277 1.00 96.62 326 HIS A N 1
ATOM 2502 C CA . HIS A 1 326 ? 14.130 -9.242 -24.671 1.00 96.62 326 HIS A CA 1
ATOM 2503 C C . HIS A 1 326 ? 14.090 -10.439 -25.632 1.00 96.62 326 HIS A C 1
ATOM 2505 O O . HIS A 1 326 ? 13.247 -10.489 -26.528 1.00 96.62 326 HIS A O 1
ATOM 2511 N N . THR A 1 327 ? 14.973 -11.422 -25.447 1.00 97.12 327 THR A N 1
ATOM 2512 C CA . THR A 1 327 ? 15.025 -12.622 -26.298 1.00 97.12 327 THR A CA 1
ATOM 2513 C C . THR A 1 327 ? 13.742 -13.447 -26.190 1.00 97.12 327 THR A C 1
ATOM 2515 O O . THR A 1 327 ? 13.228 -13.927 -27.200 1.00 97.12 327 THR A O 1
ATOM 2518 N N . GLU A 1 328 ? 13.208 -13.602 -24.980 1.00 96.75 328 GLU A N 1
ATOM 2519 C CA . GLU A 1 328 ? 12.021 -14.421 -24.725 1.00 96.75 328 GLU A CA 1
ATOM 2520 C C . GLU A 1 328 ? 10.715 -13.718 -25.121 1.00 96.75 328 GLU A C 1
ATOM 2522 O O . GLU A 1 328 ? 9.804 -14.347 -25.667 1.00 96.75 328 GLU A O 1
ATOM 2527 N N . LEU A 1 329 ? 10.613 -12.412 -24.859 1.00 95.94 329 LEU A N 1
ATOM 2528 C CA . LEU A 1 329 ? 9.350 -11.672 -24.925 1.00 95.94 329 LEU A CA 1
ATOM 2529 C C . LEU A 1 329 ? 9.309 -10.587 -26.006 1.00 95.94 329 LEU A C 1
ATOM 2531 O O . LEU A 1 329 ? 8.218 -10.127 -26.346 1.00 95.94 329 LEU A O 1
ATOM 2535 N N . GLY A 1 330 ? 10.444 -10.221 -26.606 1.00 93.56 330 GLY A N 1
ATOM 2536 C CA . GLY A 1 330 ? 10.529 -9.158 -27.611 1.00 93.56 330 GLY A CA 1
ATOM 2537 C C . GLY A 1 330 ? 9.759 -9.463 -28.899 1.00 93.56 330 GLY A C 1
ATOM 2538 O O . GLY A 1 330 ? 9.021 -8.613 -29.394 1.00 93.56 330 GLY A O 1
ATOM 2539 N N . ALA A 1 331 ? 9.850 -10.691 -29.424 1.00 92.69 331 ALA A N 1
ATOM 2540 C CA . ALA A 1 331 ? 9.082 -11.096 -30.610 1.00 92.69 331 ALA A CA 1
ATOM 2541 C C . ALA A 1 331 ? 7.558 -11.126 -30.350 1.00 92.69 331 ALA A C 1
ATOM 2543 O O . ALA A 1 331 ? 6.807 -10.548 -31.146 1.00 92.69 331 ALA A O 1
ATOM 2544 N N . PRO A 1 332 ? 7.075 -11.741 -29.247 1.00 90.50 332 PRO A N 1
ATOM 2545 C CA . PRO A 1 332 ? 5.680 -11.624 -28.822 1.00 90.50 332 PRO A CA 1
ATOM 2546 C C . PRO A 1 332 ? 5.206 -10.172 -28.678 1.00 90.50 332 PRO A C 1
ATOM 2548 O O . PRO A 1 332 ? 4.111 -9.839 -29.119 1.00 90.50 332 PRO A O 1
ATOM 2551 N N . PHE A 1 333 ? 6.036 -9.298 -28.107 1.00 89.81 333 PHE A N 1
ATOM 2552 C CA . PHE A 1 333 ? 5.718 -7.881 -27.939 1.00 89.81 333 PHE A CA 1
ATOM 2553 C C . PHE A 1 333 ? 5.570 -7.154 -29.280 1.00 89.81 333 PHE A C 1
ATOM 2555 O O . PHE A 1 333 ? 4.554 -6.508 -29.536 1.00 89.81 333 PHE A O 1
ATOM 2562 N N . ALA A 1 334 ? 6.534 -7.335 -30.185 1.00 87.50 334 ALA A N 1
ATOM 2563 C CA . ALA A 1 334 ? 6.504 -6.731 -31.514 1.00 87.50 334 ALA A CA 1
ATOM 2564 C C . ALA A 1 334 ? 5.305 -7.207 -32.355 1.00 87.50 334 ALA A C 1
ATOM 2566 O O . ALA A 1 334 ? 4.727 -6.431 -33.112 1.00 87.50 334 ALA A O 1
ATOM 2567 N N . THR A 1 335 ? 4.913 -8.477 -32.223 1.00 82.88 335 THR A N 1
ATOM 2568 C CA . THR A 1 335 ? 3.765 -9.036 -32.957 1.00 82.88 335 THR A CA 1
ATOM 2569 C C . THR A 1 335 ? 2.413 -8.639 -32.370 1.00 82.88 335 THR A C 1
ATOM 2571 O O . THR A 1 335 ? 1.469 -8.478 -33.143 1.00 82.88 335 THR A O 1
ATOM 2574 N N . GLY A 1 336 ? 2.313 -8.446 -31.050 1.00 75.31 336 GLY A N 1
ATOM 2575 C CA . GLY A 1 336 ? 1.114 -7.909 -30.398 1.00 75.31 336 GLY A CA 1
ATOM 2576 C C . GLY A 1 336 ? 0.759 -6.508 -30.902 1.00 75.31 336 GLY A C 1
ATOM 2577 O O . GLY A 1 336 ? -0.389 -6.261 -31.258 1.00 75.31 336 GLY A O 1
ATOM 2578 N N . ARG A 1 337 ? 1.767 -5.642 -31.080 1.00 65.81 337 ARG A N 1
ATOM 2579 C CA . ARG A 1 337 ? 1.587 -4.274 -31.601 1.00 65.81 337 ARG A CA 1
ATOM 2580 C C . ARG A 1 337 ? 1.003 -4.191 -33.009 1.00 65.81 337 ARG A C 1
ATOM 2582 O O . ARG A 1 337 ? 0.319 -3.233 -33.320 1.00 65.81 337 ARG A O 1
ATOM 2589 N N . LEU A 1 338 ? 1.261 -5.174 -33.873 1.00 57.47 338 LEU A N 1
ATOM 2590 C CA . LEU A 1 338 ? 0.787 -5.152 -35.266 1.00 57.47 338 LEU A CA 1
ATOM 2591 C C . LEU A 1 338 ? -0.714 -5.460 -35.417 1.00 57.47 338 LEU A C 1
ATOM 2593 O O . LEU A 1 338 ? -1.214 -5.490 -36.542 1.00 57.47 338 LEU A O 1
ATOM 2597 N N . ARG A 1 339 ? -1.416 -5.786 -34.325 1.00 55.88 339 ARG A N 1
ATOM 2598 C CA . ARG A 1 339 ? -2.832 -6.184 -34.354 1.00 55.88 339 ARG A CA 1
ATOM 2599 C C . ARG A 1 339 ? -3.814 -5.042 -34.077 1.00 55.88 339 ARG A C 1
ATOM 2601 O O . ARG A 1 339 ? -5.012 -5.275 -34.242 1.00 55.88 339 ARG A O 1
ATOM 2608 N N . HIS A 1 340 ? -3.324 -3.865 -33.703 1.00 48.38 340 HIS A N 1
ATOM 2609 C CA . HIS A 1 340 ? -4.109 -2.658 -33.430 1.00 48.38 340 HIS A CA 1
ATOM 2610 C C . HIS A 1 340 ? -3.807 -1.574 -34.467 1.00 48.38 340 HIS A C 1
ATOM 2612 O O . HIS A 1 340 ? -4.748 -0.817 -34.792 1.00 48.38 340 HIS A O 1
#

Solvent-accessible surface area (backbone atoms only — not comparable to full-atom values): 17952 Å² total; per-residue (Å²): 126,82,80,70,70,48,98,40,69,69,59,35,53,51,48,58,52,55,75,71,49,95,64,58,54,40,41,41,50,42,72,89,43,60,62,56,72,86,59,87,68,89,48,68,74,51,63,76,28,46,45,36,46,30,33,38,19,84,87,60,18,28,30,24,39,40,53,87,62,90,68,83,64,62,54,68,28,26,31,31,39,38,20,70,77,61,6,53,41,66,47,11,55,18,46,66,52,38,57,34,37,61,58,23,49,58,45,28,25,24,61,36,47,41,45,90,48,79,52,68,45,70,86,50,80,68,40,72,34,63,67,54,53,52,48,40,34,73,76,69,72,45,69,57,53,92,54,40,62,58,48,24,50,52,20,37,74,74,42,29,53,61,47,23,60,60,41,28,86,77,41,50,74,32,37,78,37,50,26,38,73,56,40,58,49,47,57,50,33,62,79,57,77,37,42,44,25,16,47,41,42,74,41,91,51,56,52,52,58,71,93,60,60,64,72,90,73,40,85,45,40,40,23,47,29,33,18,74,84,54,59,12,35,36,22,37,43,20,64,95,78,44,75,71,46,58,75,24,30,27,29,36,31,11,72,60,82,15,70,45,37,44,15,64,17,45,66,55,38,51,19,32,49,56,37,26,58,41,29,23,66,34,27,32,68,88,46,77,45,81,38,85,45,63,60,29,86,32,32,69,59,45,50,54,46,38,36,69,81,67,71,44,62,56,31,93,52,38,66,61,49,25,52,49,24,25,69,74,42,32,62,61,52,61,57,58,63,76,77,115

pLDDT: mean 90.35, std 9.62, range [43.16, 98.62]